Protein AF-A0A4S4FUE2-F1 (afdb_monomer_lite)

pLDDT: mean 77.4, std 25.25, range [21.0, 98.62]

Radius of gyration: 30.46 Å; chains: 1; bounding box: 109×49×73 Å

Structure (mmCIF, N/CA/C/O backbone):
data_AF-A0A4S4FUE2-F1
#
_entry.id   AF-A0A4S4FUE2-F1
#
loop_
_atom_site.group_PDB
_atom_site.id
_atom_site.type_symbol
_atom_site.label_atom_id
_atom_site.label_alt_id
_atom_site.label_comp_id
_atom_site.label_asym_id
_atom_site.label_entity_id
_atom_site.label_seq_id
_atom_site.pdbx_PDB_ins_code
_atom_site.Cartn_x
_atom_site.Cartn_y
_atom_site.Cartn_z
_atom_site.occupancy
_atom_site.B_iso_or_equiv
_atom_site.auth_seq_id
_atom_site.auth_comp_id
_atom_site.auth_asym_id
_atom_site.auth_atom_id
_atom_site.pdbx_PDB_model_num
ATOM 1 N N . MET A 1 1 ? -36.232 21.898 -33.689 1.00 40.38 1 MET A N 1
ATOM 2 C CA . MET A 1 1 ? -35.683 20.571 -34.042 1.00 40.38 1 MET A CA 1
ATOM 3 C C . MET A 1 1 ? -35.831 19.666 -32.836 1.00 40.38 1 MET A C 1
ATOM 5 O O . MET A 1 1 ? -34.922 19.510 -32.036 1.00 40.38 1 MET A O 1
ATOM 9 N N . THR A 1 2 ? -37.046 19.159 -32.687 1.00 28.66 2 THR A N 1
ATOM 10 C CA . THR A 1 2 ? -37.483 18.253 -31.627 1.00 28.66 2 THR A CA 1
ATOM 11 C C . THR A 1 2 ? -37.793 16.914 -32.292 1.00 28.66 2 THR A C 1
ATOM 13 O O . THR A 1 2 ? -38.185 16.906 -33.456 1.00 28.66 2 THR A O 1
ATOM 16 N N . SER A 1 3 ? -37.732 15.839 -31.505 1.00 23.19 3 SER A N 1
ATOM 17 C CA . SER A 1 3 ? -38.373 14.523 -31.686 1.00 23.19 3 SER A CA 1
ATOM 18 C C . SER A 1 3 ? -37.490 13.317 -32.052 1.00 23.19 3 SER A C 1
ATOM 20 O O . SER A 1 3 ? -37.074 13.141 -33.189 1.00 23.19 3 SER A O 1
ATOM 22 N N . ARG A 1 4 ? -37.457 12.419 -31.052 1.00 26.64 4 ARG A N 1
ATOM 23 C CA . ARG A 1 4 ? -37.658 10.954 -31.073 1.00 26.64 4 ARG A CA 1
ATOM 24 C C . ARG A 1 4 ? -36.407 10.068 -31.074 1.00 26.64 4 ARG A C 1
ATOM 26 O O . ARG A 1 4 ? -35.612 10.146 -31.992 1.00 26.64 4 ARG A O 1
ATOM 33 N N . ILE A 1 5 ? -36.100 9.275 -30.035 1.00 25.19 5 ILE A N 1
ATOM 34 C CA . ILE A 1 5 ? -36.882 8.305 -29.218 1.00 25.19 5 ILE A CA 1
ATOM 35 C C . ILE A 1 5 ? -37.226 7.020 -29.997 1.00 25.19 5 ILE A C 1
ATOM 37 O O . ILE A 1 5 ? -38.137 7.024 -30.816 1.00 25.19 5 ILE A O 1
ATOM 41 N N . LEU A 1 6 ? -36.539 5.942 -29.574 1.00 22.97 6 LEU A N 1
ATOM 42 C CA . LEU A 1 6 ? -36.935 4.520 -29.492 1.00 22.97 6 LEU A CA 1
ATOM 43 C C . LEU A 1 6 ? -36.970 3.707 -30.805 1.00 22.97 6 LEU A C 1
ATOM 45 O O . LEU A 1 6 ? -37.601 4.105 -31.770 1.00 22.97 6 LEU A O 1
ATOM 49 N N . GLN A 1 7 ? -36.227 2.601 -30.958 1.00 24.47 7 GLN A N 1
ATOM 50 C CA . GLN A 1 7 ? -36.180 1.321 -30.210 1.00 24.47 7 GLN A CA 1
ATOM 51 C C . GLN A 1 7 ? -36.836 0.220 -31.059 1.00 24.47 7 GLN A C 1
ATOM 53 O O . GLN A 1 7 ? -37.970 0.401 -31.489 1.00 24.47 7 GLN A O 1
ATOM 58 N N . ARG A 1 8 ? -36.140 -0.927 -31.167 1.00 25.03 8 ARG A N 1
ATOM 59 C CA . ARG A 1 8 ? -36.610 -2.327 -31.346 1.00 25.03 8 ARG A CA 1
ATOM 60 C C . ARG A 1 8 ? -35.978 -3.043 -32.543 1.00 25.03 8 ARG A C 1
ATOM 62 O O . ARG A 1 8 ? -35.885 -2.463 -33.608 1.00 25.03 8 ARG A O 1
ATOM 69 N N . MET A 1 9 ? -35.635 -4.330 -32.478 1.00 22.73 9 MET A N 1
ATOM 70 C CA . MET A 1 9 ? -35.430 -5.312 -31.395 1.00 22.73 9 MET A CA 1
ATOM 71 C C . MET A 1 9 ? -34.958 -6.614 -32.074 1.00 22.73 9 MET A C 1
ATOM 73 O O . MET A 1 9 ? -35.458 -6.899 -33.154 1.00 22.73 9 MET A O 1
ATOM 77 N N . ALA A 1 10 ? -34.149 -7.406 -31.351 1.00 23.02 10 ALA A N 1
ATOM 78 C CA . ALA A 1 10 ? -34.014 -8.881 -31.394 1.00 23.02 10 ALA A CA 1
ATOM 79 C C . ALA A 1 10 ? -33.554 -9.537 -32.730 1.00 23.02 10 ALA A C 1
ATOM 81 O O . ALA A 1 10 ? -33.889 -9.079 -33.804 1.00 23.02 10 ALA A O 1
ATOM 82 N N . SER A 1 11 ? -32.788 -10.631 -32.794 1.00 22.28 11 SER A N 1
ATOM 83 C CA . SER A 1 11 ? -32.540 -11.756 -31.886 1.00 22.28 11 SER A CA 1
ATOM 84 C C . SER A 1 11 ? -31.289 -12.533 -32.355 1.00 22.28 11 SER A C 1
ATOM 86 O O . SER A 1 11 ? -31.000 -12.524 -33.545 1.00 22.28 11 SER A O 1
ATOM 88 N N . SER A 1 12 ? -30.650 -13.259 -31.421 1.00 24.22 12 SER A N 1
ATOM 89 C CA . SER A 1 12 ? -29.627 -14.327 -31.568 1.00 24.22 12 SER A CA 1
ATOM 90 C C . SER A 1 12 ? -28.333 -13.968 -32.319 1.00 24.22 12 SER A C 1
ATOM 92 O O . SER A 1 12 ? -28.368 -13.548 -33.457 1.00 24.22 12 SER A O 1
ATOM 94 N N . GLU A 1 13 ? -27.130 -14.123 -31.770 1.00 25.28 13 GLU A N 1
ATOM 95 C CA . GLU A 1 13 ? -26.643 -15.217 -30.935 1.00 25.28 13 GLU A CA 1
ATOM 96 C C . GLU A 1 13 ? -25.745 -14.704 -29.802 1.00 25.28 13 GLU A C 1
ATOM 98 O O . GLU A 1 13 ? -24.858 -13.871 -29.983 1.00 25.28 13 GLU A O 1
ATOM 103 N N . ARG A 1 14 ? -25.942 -15.270 -28.609 1.00 25.39 14 ARG A N 1
ATOM 104 C CA . ARG A 1 14 ? -24.936 -15.233 -27.551 1.00 25.39 14 ARG A CA 1
ATOM 105 C C . ARG A 1 14 ? -23.749 -16.069 -28.023 1.00 25.39 14 ARG A C 1
ATOM 107 O O . ARG A 1 14 ? -23.856 -17.290 -28.065 1.00 25.39 14 ARG A O 1
ATOM 114 N N . ARG A 1 15 ? -22.596 -15.449 -28.256 1.00 23.27 15 ARG A N 1
ATOM 115 C CA . ARG A 1 15 ? -21.318 -16.118 -27.994 1.00 23.27 15 ARG A CA 1
ATOM 116 C C . ARG A 1 15 ? -20.769 -15.580 -26.691 1.00 23.27 15 ARG A C 1
ATOM 118 O O . ARG A 1 15 ? -20.097 -14.560 -26.633 1.00 23.27 15 ARG A O 1
ATOM 125 N N . VAL A 1 16 ? -21.110 -16.301 -25.628 1.00 23.25 16 VAL A N 1
ATOM 126 C CA . VAL A 1 16 ? -20.349 -16.274 -24.387 1.00 23.25 16 VAL A CA 1
ATOM 127 C C . VAL A 1 16 ? -18.961 -16.796 -24.744 1.00 23.25 16 VAL A C 1
ATOM 129 O O . VAL A 1 16 ? -18.782 -18.002 -24.907 1.00 23.25 16 VAL A O 1
ATOM 132 N N . TYR A 1 17 ? -17.979 -15.908 -24.881 1.00 21.45 17 TYR A N 1
ATOM 133 C CA . TYR A 1 17 ? -16.591 -16.337 -24.794 1.00 21.45 17 TYR A CA 1
ATOM 134 C C . TYR A 1 17 ? -16.308 -16.641 -23.322 1.00 21.45 17 TYR A C 1
ATOM 136 O O . TYR A 1 17 ? -15.936 -15.779 -22.532 1.00 21.45 17 TYR A O 1
ATOM 144 N N . ARG A 1 18 ? -16.541 -17.904 -22.949 1.00 27.14 18 ARG A N 1
ATOM 145 C CA . ARG A 1 18 ? -15.872 -18.544 -21.816 1.00 27.14 18 ARG A CA 1
ATOM 146 C C . ARG A 1 18 ? -14.415 -18.766 -22.233 1.00 27.14 18 ARG A C 1
ATOM 148 O O . ARG A 1 18 ? -14.047 -19.862 -22.639 1.00 27.14 18 ARG A O 1
ATOM 155 N N . GLY A 1 19 ? -13.614 -17.703 -22.184 1.00 21.00 19 GLY A N 1
ATOM 156 C CA . GLY A 1 19 ? -12.168 -17.830 -21.989 1.00 21.00 19 GLY A CA 1
ATOM 157 C C . GLY A 1 19 ? -11.932 -18.260 -20.542 1.00 21.00 19 GLY A C 1
ATOM 158 O O . GLY A 1 19 ? -12.742 -17.895 -19.685 1.00 21.00 19 GLY A O 1
ATOM 159 N N . PRO A 1 20 ? -10.943 -19.120 -20.265 1.00 24.14 20 PRO A N 1
ATOM 160 C CA . PRO A 1 20 ? -10.941 -19.942 -19.072 1.00 24.14 20 PRO A CA 1
ATOM 161 C C . PRO A 1 20 ? -10.979 -19.064 -17.826 1.00 24.14 20 PRO A C 1
ATOM 163 O O . PRO A 1 20 ? -10.051 -18.322 -17.521 1.00 24.14 20 PRO A O 1
ATOM 166 N N . TYR A 1 21 ? -12.061 -19.224 -17.068 1.00 24.05 21 TYR A N 1
ATOM 167 C CA . TYR A 1 21 ? -11.969 -19.206 -15.623 1.00 24.05 21 TYR A CA 1
ATOM 168 C C . TYR A 1 21 ? -10.876 -20.223 -15.290 1.00 24.05 21 TYR A C 1
ATOM 170 O O . TYR A 1 21 ? -11.123 -21.432 -15.342 1.00 24.05 21 TYR A O 1
ATOM 178 N N . ILE A 1 22 ? -9.648 -19.744 -15.074 1.00 24.70 22 ILE A N 1
ATOM 179 C CA . ILE A 1 22 ? -8.577 -20.565 -14.527 1.00 24.70 22 ILE A CA 1
ATOM 180 C C . ILE A 1 22 ? -9.050 -20.895 -13.122 1.00 24.70 22 ILE A C 1
ATOM 182 O O . ILE A 1 22 ? -8.973 -20.110 -12.177 1.00 24.70 22 ILE A O 1
ATOM 186 N N . ARG A 1 23 ? -9.686 -22.060 -13.050 1.00 22.03 23 ARG A N 1
ATOM 187 C CA . ARG A 1 23 ? -9.981 -22.780 -11.833 1.00 22.03 23 ARG A CA 1
ATOM 188 C C . ARG A 1 23 ? -8.684 -22.795 -11.037 1.00 22.03 23 ARG A C 1
ATOM 190 O O . ARG A 1 23 ? -7.666 -23.208 -11.581 1.00 22.03 23 ARG A O 1
ATOM 197 N N . ARG A 1 24 ? -8.776 -22.293 -9.801 1.00 33.53 24 ARG A N 1
ATOM 198 C CA . ARG A 1 24 ? -7.814 -22.442 -8.707 1.00 33.53 24 ARG A CA 1
ATOM 199 C C . ARG A 1 24 ? -6.859 -23.594 -8.990 1.00 33.53 24 ARG A C 1
ATOM 201 O O . ARG A 1 24 ? -7.263 -24.746 -8.847 1.00 33.53 24 ARG A O 1
ATOM 208 N N . ASP A 1 25 ? -5.645 -23.261 -9.400 1.00 25.27 25 ASP A N 1
ATOM 209 C CA . ASP A 1 25 ? -4.554 -24.192 -9.215 1.00 25.27 25 ASP A CA 1
ATOM 210 C C . ASP A 1 25 ? -4.071 -23.989 -7.783 1.00 25.27 25 ASP A C 1
ATOM 212 O O . ASP A 1 25 ? -3.876 -22.871 -7.295 1.00 25.27 25 ASP A O 1
ATOM 216 N N . GLU A 1 26 ? -4.055 -25.101 -7.080 1.00 29.34 26 GLU A N 1
ATOM 217 C CA . GLU A 1 26 ? -3.791 -25.229 -5.668 1.00 29.34 26 GLU A CA 1
ATOM 218 C C . GLU A 1 26 ? -2.364 -24.732 -5.365 1.00 29.34 26 GLU A C 1
ATOM 220 O O . GLU A 1 26 ? -1.395 -25.124 -6.010 1.00 29.34 26 GLU A O 1
ATOM 225 N N . GLY A 1 27 ? -2.223 -23.860 -4.362 1.00 30.75 27 GLY A N 1
ATOM 226 C CA . GLY A 1 27 ? -0.993 -23.789 -3.568 1.00 30.75 27 GLY A CA 1
ATOM 227 C C . GLY A 1 27 ? 0.245 -23.116 -4.171 1.00 30.75 27 GLY A C 1
ATOM 228 O O . GLY A 1 27 ? 1.343 -23.629 -3.985 1.00 30.75 27 GLY A O 1
ATOM 229 N N . ARG A 1 28 ? 0.126 -21.936 -4.792 1.00 34.59 28 ARG A N 1
ATOM 230 C CA . ARG A 1 28 ? 1.284 -21.042 -5.021 1.00 34.59 28 ARG A CA 1
ATOM 231 C C . ARG A 1 28 ? 0.961 -19.597 -4.634 1.00 34.59 28 ARG A C 1
ATOM 233 O O . ARG A 1 28 ? 0.806 -18.716 -5.474 1.00 34.59 28 ARG A O 1
ATOM 240 N N . HIS A 1 29 ? 0.801 -19.372 -3.332 1.00 37.19 29 HIS A N 1
ATOM 241 C CA . HIS A 1 29 ? 0.690 -18.037 -2.746 1.00 37.19 29 HIS A CA 1
ATOM 242 C C . HIS A 1 29 ? 2.097 -17.466 -2.552 1.00 37.19 29 HIS A C 1
ATOM 244 O O . HIS A 1 29 ? 2.828 -17.934 -1.689 1.00 37.19 29 HIS A O 1
ATOM 250 N N . CYS A 1 30 ? 2.480 -16.471 -3.356 1.00 35.44 30 CYS A N 1
ATOM 251 C CA . CYS A 1 30 ? 3.797 -15.834 -3.292 1.00 35.44 30 CYS A CA 1
ATOM 252 C C . CYS A 1 30 ? 4.214 -15.445 -1.864 1.00 35.44 30 CYS A C 1
ATOM 254 O O . CYS A 1 30 ? 3.578 -14.600 -1.228 1.00 35.44 30 CYS A O 1
ATOM 256 N N . ALA A 1 31 ? 5.349 -15.987 -1.416 1.00 41.25 31 ALA A N 1
ATOM 257 C CA . ALA A 1 31 ? 5.985 -15.709 -0.132 1.00 41.25 31 ALA A CA 1
ATOM 258 C C . ALA A 1 31 ? 6.643 -14.311 -0.060 1.00 41.25 31 ALA A C 1
ATOM 260 O O . ALA A 1 31 ? 7.862 -14.119 -0.035 1.00 41.25 31 ALA A O 1
ATOM 261 N N . THR A 1 32 ? 5.810 -13.289 0.075 1.00 51.38 32 THR A N 1
ATOM 262 C CA . THR A 1 32 ? 6.111 -12.136 0.929 1.00 51.38 32 THR A CA 1
ATOM 263 C C . THR A 1 32 ? 5.028 -12.152 1.987 1.00 51.38 32 THR A C 1
ATOM 265 O O . THR A 1 32 ? 3.863 -11.978 1.650 1.00 51.38 32 THR A O 1
ATOM 268 N N . GLY A 1 33 ? 5.377 -12.420 3.250 1.00 66.62 33 GLY A N 1
ATOM 269 C CA . GLY A 1 33 ? 4.398 -12.564 4.338 1.00 66.62 33 GLY A CA 1
ATOM 270 C C . GLY A 1 33 ? 3.416 -11.390 4.471 1.00 66.62 33 GLY A C 1
ATOM 271 O O . GLY A 1 33 ? 2.399 -11.545 5.134 1.00 66.62 33 GLY A O 1
ATOM 272 N N . THR A 1 34 ? 3.696 -10.260 3.817 1.00 81.44 34 THR A N 1
ATOM 273 C CA . THR A 1 34 ? 2.844 -9.080 3.633 1.00 81.44 34 THR A CA 1
ATOM 274 C C . THR A 1 34 ? 1.477 -9.407 3.031 1.00 81.44 34 THR A C 1
ATOM 276 O O . THR A 1 34 ? 0.487 -9.227 3.728 1.00 81.44 34 THR A O 1
ATOM 279 N N . THR A 1 35 ? 1.392 -9.965 1.815 1.00 86.88 35 THR A N 1
ATOM 280 C CA . THR A 1 35 ? 0.103 -10.261 1.156 1.00 86.88 35 THR A CA 1
ATOM 281 C C . THR A 1 35 ? -0.731 -11.243 1.975 1.00 86.88 35 THR A C 1
ATOM 283 O O . THR A 1 35 ? -1.932 -11.045 2.178 1.00 86.88 35 THR A O 1
ATOM 286 N N . THR A 1 36 ? -0.085 -12.288 2.503 1.00 88.69 36 THR A N 1
ATOM 287 C CA . THR A 1 36 ? -0.731 -13.286 3.364 1.00 88.69 36 THR A CA 1
ATOM 288 C C . THR A 1 36 ? -1.262 -12.652 4.649 1.00 88.69 36 THR A C 1
ATOM 290 O O . THR A 1 36 ? -2.398 -12.915 5.036 1.00 88.69 36 THR A O 1
ATOM 293 N N . LEU A 1 37 ? -0.475 -11.794 5.304 1.00 91.31 37 LEU A N 1
ATOM 294 C CA . LEU A 1 37 ? -0.890 -11.088 6.516 1.00 91.31 37 LEU A CA 1
ATOM 295 C C . LEU A 1 37 ? -2.008 -10.076 6.237 1.00 91.31 37 LEU A C 1
ATOM 297 O O . LEU A 1 37 ? -2.986 -10.049 6.975 1.00 91.31 37 LEU A O 1
ATOM 301 N N . ALA A 1 38 ? -1.900 -9.280 5.173 1.00 94.44 38 ALA A N 1
ATOM 302 C CA . ALA A 1 38 ? -2.905 -8.291 4.792 1.00 94.44 38 ALA A CA 1
ATOM 303 C C . ALA A 1 38 ? -4.256 -8.959 4.493 1.00 94.44 38 ALA A C 1
ATOM 305 O O . ALA A 1 38 ? -5.289 -8.528 5.004 1.00 94.44 38 ALA A O 1
ATOM 306 N N . THR A 1 39 ? -4.242 -10.071 3.750 1.00 94.88 39 THR A N 1
ATOM 307 C CA . THR A 1 39 ? -5.449 -10.869 3.478 1.00 94.88 39 THR A CA 1
ATOM 308 C C . THR A 1 39 ? -6.048 -11.423 4.774 1.00 94.88 39 THR A C 1
ATOM 310 O O . THR A 1 39 ? -7.247 -11.282 5.011 1.00 94.88 39 THR A O 1
ATOM 313 N N . ALA A 1 40 ? -5.214 -12.000 5.649 1.00 96.25 40 ALA A N 1
ATOM 314 C CA . ALA A 1 40 ? -5.659 -12.550 6.929 1.00 96.25 40 ALA A CA 1
ATOM 315 C C . ALA A 1 40 ? -6.259 -11.481 7.861 1.00 96.25 40 ALA A C 1
ATOM 317 O O . ALA A 1 40 ? -7.263 -11.744 8.526 1.00 96.25 40 ALA A O 1
ATOM 318 N N . LEU A 1 41 ? -5.691 -10.270 7.884 1.00 97.88 41 LEU A N 1
ATOM 319 C CA . LEU A 1 41 ? -6.217 -9.134 8.643 1.00 97.88 41 LEU A CA 1
ATOM 320 C C . LEU A 1 41 ? -7.579 -8.681 8.118 1.00 97.88 41 LEU A C 1
ATOM 322 O O . LEU A 1 41 ? -8.509 -8.511 8.904 1.00 97.88 41 LEU A O 1
ATOM 326 N N . VAL A 1 42 ? -7.733 -8.546 6.800 1.00 97.81 42 VAL A N 1
ATOM 327 C CA . VAL A 1 42 ? -9.025 -8.188 6.198 1.00 97.81 42 VAL A CA 1
ATOM 328 C C . VAL A 1 42 ? -10.085 -9.236 6.524 1.00 97.81 42 VAL A C 1
ATOM 330 O O . VAL A 1 42 ? -11.194 -8.888 6.925 1.00 97.81 42 VAL A O 1
ATOM 333 N N . ASP A 1 43 ? -9.752 -10.522 6.412 1.00 97.56 43 ASP A N 1
ATOM 334 C CA . ASP A 1 43 ? -10.677 -11.596 6.762 1.00 97.56 43 ASP A CA 1
ATOM 335 C C . ASP A 1 43 ? -11.033 -11.589 8.252 1.00 97.56 43 ASP A C 1
ATOM 337 O O . ASP A 1 43 ? -12.182 -11.854 8.612 1.00 97.56 43 ASP A O 1
ATOM 341 N N . HIS A 1 44 ? -10.069 -11.305 9.131 1.00 97.69 44 HIS A N 1
ATOM 342 C CA . HIS A 1 44 ? -10.312 -11.160 10.564 1.00 97.69 44 HIS A CA 1
ATOM 343 C C . HIS A 1 44 ? -11.332 -10.051 10.843 1.00 97.69 44 HIS A C 1
ATOM 345 O O . HIS A 1 44 ? -12.373 -10.329 11.440 1.00 97.69 44 HIS A O 1
ATOM 351 N N . TYR A 1 45 ? -11.086 -8.836 10.346 1.00 97.75 45 TYR A N 1
ATOM 352 C CA . TYR A 1 45 ? -11.956 -7.690 10.609 1.00 97.75 45 TYR A CA 1
ATOM 353 C C . TYR A 1 45 ? -13.304 -7.782 9.902 1.00 97.75 45 TYR A C 1
ATOM 355 O O . TYR A 1 45 ? -14.300 -7.379 10.484 1.00 97.75 45 TYR A O 1
ATOM 363 N N . ARG A 1 46 ? -13.402 -8.422 8.731 1.00 97.69 46 ARG A N 1
ATOM 364 C CA . ARG A 1 46 ? -14.697 -8.634 8.057 1.00 97.69 46 ARG A CA 1
ATOM 365 C C . ARG A 1 46 ? -15.718 -9.382 8.923 1.00 97.69 46 ARG A C 1
ATOM 367 O O . ARG A 1 46 ? -16.918 -9.256 8.706 1.00 97.69 46 ARG A O 1
ATOM 374 N N . ARG A 1 47 ? -15.253 -10.197 9.878 1.00 96.50 47 ARG A N 1
ATOM 375 C CA . ARG A 1 47 ? -16.107 -10.954 10.811 1.00 96.50 47 ARG A CA 1
ATOM 376 C C . ARG A 1 47 ? -16.475 -10.162 12.070 1.00 96.50 47 ARG A C 1
ATOM 378 O O . ARG A 1 47 ? -17.292 -10.643 12.851 1.00 96.50 47 ARG A O 1
ATOM 385 N N . ALA A 1 48 ? -15.862 -9.001 12.290 1.00 94.38 48 ALA A N 1
ATOM 386 C CA . ALA A 1 48 ? -16.125 -8.134 13.428 1.00 94.38 48 ALA A CA 1
ATOM 387 C C . ALA A 1 48 ? -17.226 -7.115 13.096 1.00 94.38 48 ALA A C 1
ATOM 389 O O . ALA A 1 48 ? -17.324 -6.625 11.971 1.00 94.38 48 ALA A O 1
ATOM 390 N N . ALA A 1 49 ? -18.051 -6.799 14.097 1.00 92.00 49 ALA A N 1
ATOM 391 C CA . ALA A 1 49 ? -19.159 -5.865 13.939 1.00 92.00 49 ALA A CA 1
ATOM 392 C C . ALA A 1 49 ? -18.653 -4.460 13.576 1.00 92.00 49 ALA A C 1
ATOM 394 O O . ALA A 1 49 ? -17.778 -3.926 14.259 1.00 92.00 49 ALA A O 1
ATOM 395 N N . GLY A 1 50 ? -19.226 -3.856 12.535 1.00 91.75 50 GLY A N 1
ATOM 396 C CA . GLY A 1 50 ? -18.867 -2.514 12.065 1.00 91.75 50 GLY A CA 1
ATOM 397 C C . GLY A 1 50 ? -17.765 -2.469 11.000 1.00 91.75 50 GLY A C 1
ATOM 398 O O . GLY A 1 50 ? -17.415 -1.379 10.547 1.00 91.75 50 GLY A O 1
ATOM 399 N N . PHE A 1 51 ? -17.241 -3.623 10.577 1.00 96.31 51 PHE A N 1
ATOM 400 C CA . PHE A 1 51 ? -16.228 -3.742 9.521 1.00 96.31 51 PHE A CA 1
ATOM 401 C C . PHE A 1 51 ? -16.642 -4.721 8.408 1.00 96.31 51 PHE A C 1
ATOM 403 O O . PHE A 1 51 ? -15.812 -5.154 7.612 1.00 96.31 51 PHE A O 1
ATOM 410 N N . GLU A 1 52 ? -17.920 -5.085 8.311 1.00 97.31 52 GLU A N 1
ATOM 411 C CA . GLU A 1 52 ? -18.428 -6.085 7.362 1.00 97.31 52 GLU A CA 1
ATOM 412 C C . GLU A 1 52 ? -18.171 -5.693 5.897 1.00 97.31 52 GLU A C 1
ATOM 414 O O . GLU A 1 52 ? -18.010 -6.554 5.030 1.00 97.31 52 GLU A O 1
ATOM 419 N N . SER A 1 53 ? -18.106 -4.388 5.624 1.00 97.31 53 SER A N 1
ATOM 420 C CA . SER A 1 53 ? -17.832 -3.806 4.310 1.00 97.31 53 SER A CA 1
ATOM 421 C C . SER A 1 53 ? -16.341 -3.687 3.976 1.00 97.31 53 SER A C 1
ATOM 423 O O . SER A 1 53 ? -16.010 -3.158 2.914 1.00 97.31 53 SER A O 1
ATOM 425 N N . ILE A 1 54 ? -15.430 -4.166 4.836 1.00 97.69 54 ILE A N 1
ATOM 426 C CA . ILE A 1 54 ? -13.990 -4.081 4.575 1.00 97.69 54 ILE A CA 1
ATOM 427 C C . ILE A 1 54 ? -13.607 -4.826 3.289 1.00 97.69 54 ILE A C 1
ATOM 429 O O . ILE A 1 54 ? -13.887 -6.020 3.091 1.00 97.69 54 ILE A O 1
ATOM 433 N N . VAL A 1 55 ? -12.922 -4.105 2.404 1.00 95.56 55 VAL A N 1
ATOM 434 C CA . VAL A 1 55 ? -12.417 -4.618 1.129 1.00 95.56 55 VAL A CA 1
ATOM 435 C C . VAL A 1 55 ? -10.913 -4.838 1.212 1.00 95.56 55 VAL A C 1
ATOM 437 O O . VAL A 1 55 ? -10.193 -4.077 1.853 1.00 95.56 55 VAL A O 1
ATOM 440 N N . PHE A 1 56 ? -10.436 -5.902 0.568 1.00 94.88 56 PHE A N 1
ATOM 441 C CA . PHE A 1 56 ? -9.003 -6.128 0.421 1.00 94.88 56 PHE A CA 1
ATOM 442 C C . PHE A 1 56 ? -8.462 -5.202 -0.667 1.00 94.88 56 PHE A C 1
ATOM 444 O O . PHE A 1 56 ? -8.950 -5.251 -1.797 1.00 94.88 56 PHE A O 1
ATOM 451 N N . VAL A 1 57 ? -7.465 -4.382 -0.329 1.00 96.50 57 VAL A N 1
ATOM 452 C CA . VAL A 1 57 ? -6.733 -3.565 -1.300 1.00 96.50 57 VAL A CA 1
ATOM 453 C C . VAL A 1 57 ? -5.440 -4.301 -1.667 1.00 96.50 57 VAL A C 1
ATOM 455 O O . VAL A 1 57 ? -4.528 -4.358 -0.837 1.00 96.50 57 VAL A O 1
ATOM 458 N N . PRO A 1 58 ? -5.358 -4.911 -2.865 1.00 93.44 58 PRO A N 1
ATOM 459 C CA . PRO A 1 58 ? -4.180 -5.664 -3.277 1.00 93.44 58 PRO A CA 1
ATOM 460 C C . PRO A 1 58 ? -3.013 -4.740 -3.648 1.00 93.44 58 PRO A C 1
ATOM 462 O O . PRO A 1 58 ? -3.196 -3.557 -3.932 1.00 93.44 58 PRO A O 1
ATOM 465 N N . GLU A 1 59 ? -1.822 -5.326 -3.738 1.00 92.56 59 GLU A N 1
ATOM 466 C CA . GLU A 1 59 ? -0.643 -4.721 -4.362 1.00 92.56 59 GLU A CA 1
ATOM 467 C C . GLU A 1 59 ? -0.892 -4.543 -5.873 1.00 92.56 59 GLU A C 1
ATOM 469 O O . GLU A 1 59 ? -0.755 -5.492 -6.655 1.00 92.56 59 GLU A O 1
ATOM 474 N N . TYR A 1 60 ? -1.248 -3.333 -6.318 1.00 94.69 60 TYR A N 1
ATOM 475 C CA . TYR A 1 60 ? -1.528 -3.075 -7.735 1.00 94.69 60 TYR A CA 1
ATOM 476 C C . TYR A 1 60 ? -0.285 -3.251 -8.617 1.00 94.69 60 TYR A C 1
ATOM 478 O O . TYR A 1 60 ? -0.409 -3.686 -9.761 1.00 94.69 60 TYR A O 1
ATOM 486 N N . GLY A 1 61 ? 0.922 -3.023 -8.086 1.00 90.88 61 GLY A N 1
ATOM 487 C CA . GLY A 1 61 ? 2.171 -3.277 -8.814 1.00 90.88 61 GLY A CA 1
ATOM 488 C C . GLY A 1 61 ? 2.267 -4.708 -9.355 1.00 90.88 61 GLY A C 1
ATOM 489 O O . GLY A 1 61 ? 2.734 -4.920 -10.472 1.00 90.88 61 GLY A O 1
ATOM 490 N N . ARG A 1 62 ? 1.723 -5.693 -8.630 1.00 89.00 62 ARG A N 1
ATOM 491 C CA . ARG A 1 62 ? 1.663 -7.084 -9.094 1.00 89.00 62 ARG A CA 1
ATOM 492 C C . ARG A 1 62 ? 0.712 -7.266 -10.269 1.00 89.00 62 ARG A C 1
ATOM 494 O O . ARG A 1 62 ? 1.035 -7.989 -11.205 1.00 89.00 62 ARG A O 1
ATOM 501 N N . GLN A 1 63 ? -0.452 -6.624 -10.221 1.00 90.62 63 GLN A N 1
ATOM 502 C CA . GLN A 1 63 ? -1.384 -6.627 -11.344 1.00 90.62 63 GLN A CA 1
ATOM 503 C C . GLN A 1 63 ? -0.747 -5.959 -12.569 1.00 90.62 63 GLN A C 1
ATOM 505 O O . GLN A 1 63 ? -0.825 -6.496 -13.672 1.00 90.62 63 GLN A O 1
ATOM 510 N N . PHE A 1 64 ? -0.055 -4.841 -12.357 1.00 93.38 64 PHE A N 1
ATOM 511 C CA . PHE A 1 64 ? 0.603 -4.094 -13.418 1.00 93.38 64 PHE A CA 1
ATOM 512 C C . PHE A 1 64 ? 1.687 -4.905 -14.141 1.00 93.38 64 PHE A C 1
ATOM 514 O O . PHE A 1 64 ? 1.814 -4.783 -15.352 1.00 93.38 64 PHE A O 1
ATOM 521 N N . ILE A 1 65 ? 2.426 -5.786 -13.453 1.00 90.06 65 ILE A N 1
ATOM 522 C CA . ILE A 1 65 ? 3.397 -6.686 -14.109 1.00 90.06 65 ILE A CA 1
ATOM 523 C C . ILE A 1 65 ? 2.718 -7.548 -15.182 1.00 90.06 65 ILE A C 1
ATOM 525 O O . ILE A 1 65 ? 3.261 -7.707 -16.274 1.00 90.06 65 ILE A O 1
ATOM 529 N N . TYR A 1 66 ? 1.528 -8.083 -14.896 1.00 90.94 66 TYR A N 1
ATOM 530 C CA . TYR A 1 66 ? 0.779 -8.882 -15.868 1.00 90.94 66 TYR A CA 1
ATOM 531 C C . TYR A 1 66 ? 0.229 -8.031 -17.017 1.00 90.94 66 TYR A C 1
ATOM 533 O O . TYR A 1 66 ? 0.221 -8.487 -18.158 1.00 90.94 66 TYR A O 1
ATOM 541 N N . GLU A 1 67 ? -0.199 -6.798 -16.729 1.00 93.62 67 GLU A N 1
ATOM 542 C CA . GLU A 1 67 ? -0.617 -5.832 -17.754 1.00 93.62 67 GLU A CA 1
ATOM 543 C C . GLU A 1 67 ? 0.554 -5.509 -18.696 1.00 93.62 67 GLU A C 1
ATOM 545 O O . GLU A 1 67 ? 0.429 -5.669 -19.908 1.00 93.62 67 GLU A O 1
ATOM 550 N N . LEU A 1 68 ? 1.721 -5.173 -18.139 1.00 92.25 68 LEU A N 1
ATOM 551 C CA . LEU A 1 68 ? 2.938 -4.876 -18.893 1.00 92.25 68 LEU A CA 1
ATOM 552 C C . LEU A 1 68 ? 3.416 -6.081 -19.712 1.00 92.25 68 LEU A C 1
ATOM 554 O O . LEU A 1 68 ? 3.834 -5.921 -20.859 1.00 92.25 68 LEU A O 1
ATOM 558 N N . HIS A 1 69 ? 3.346 -7.291 -19.148 1.00 92.50 69 HIS A N 1
ATOM 559 C CA . HIS A 1 69 ? 3.683 -8.525 -19.861 1.00 92.50 69 HIS A CA 1
ATOM 560 C C . HIS A 1 69 ? 2.792 -8.725 -21.088 1.00 92.50 69 HIS A C 1
ATOM 562 O O . HIS A 1 69 ? 3.312 -8.893 -22.192 1.00 92.50 69 HIS A O 1
ATOM 568 N N . ALA A 1 70 ? 1.472 -8.613 -20.920 1.00 93.56 70 ALA A N 1
ATOM 569 C CA . ALA A 1 70 ? 0.516 -8.761 -22.012 1.00 93.56 70 ALA A CA 1
ATOM 570 C C . ALA A 1 70 ? 0.684 -7.678 -23.093 1.00 93.56 70 ALA A C 1
ATOM 572 O O . ALA A 1 70 ? 0.636 -7.983 -24.286 1.00 93.56 70 ALA A O 1
ATOM 573 N N . GLU A 1 71 ? 0.916 -6.424 -22.692 1.00 93.62 71 GLU A N 1
ATOM 574 C CA . GLU A 1 71 ? 1.183 -5.307 -23.608 1.00 93.62 71 GLU A CA 1
ATOM 575 C C . GLU A 1 71 ? 2.476 -5.540 -24.413 1.00 93.62 71 GLU A C 1
ATOM 577 O O . GLU A 1 71 ? 2.494 -5.356 -25.632 1.00 93.62 71 GLU A O 1
ATOM 582 N N . THR A 1 72 ? 3.538 -6.019 -23.758 1.00 93.00 72 THR A N 1
ATOM 583 C CA . THR A 1 72 ? 4.836 -6.293 -24.399 1.00 93.00 72 THR A CA 1
ATOM 584 C C . THR A 1 72 ? 4.755 -7.482 -25.360 1.00 93.00 72 THR A C 1
ATOM 586 O O . THR A 1 72 ? 5.271 -7.413 -26.477 1.00 93.00 72 THR A O 1
ATOM 589 N N . GLU A 1 73 ? 4.075 -8.562 -24.968 1.00 95.44 73 GLU A N 1
ATOM 590 C CA . GLU A 1 73 ? 3.854 -9.737 -25.819 1.00 95.44 73 GLU A CA 1
ATOM 591 C C . GLU A 1 73 ? 3.070 -9.379 -27.087 1.00 95.44 73 GLU A C 1
ATOM 593 O O . GLU A 1 73 ? 3.466 -9.752 -28.196 1.00 95.44 73 GLU A O 1
ATOM 598 N N . ALA A 1 74 ? 2.003 -8.588 -26.940 1.00 95.25 74 ALA A N 1
ATOM 599 C CA . ALA A 1 74 ? 1.210 -8.105 -28.064 1.00 95.25 74 ALA A CA 1
ATOM 600 C C . ALA A 1 74 ? 2.025 -7.202 -29.005 1.00 95.25 74 ALA A C 1
ATOM 602 O O . ALA A 1 74 ? 1.896 -7.318 -30.224 1.00 95.25 74 ALA A O 1
ATOM 603 N N . ALA A 1 75 ? 2.879 -6.331 -28.458 1.00 94.62 75 ALA A N 1
ATOM 604 C CA . ALA A 1 75 ? 3.718 -5.432 -29.246 1.00 94.62 75 ALA A CA 1
ATOM 605 C C . ALA A 1 75 ? 4.824 -6.167 -30.024 1.00 94.62 75 ALA A C 1
ATOM 607 O O . ALA A 1 75 ? 5.120 -5.803 -31.162 1.00 94.62 75 ALA A O 1
ATOM 608 N N . LEU A 1 76 ? 5.433 -7.201 -29.431 1.00 93.88 76 LEU A N 1
ATOM 609 C CA . LEU A 1 76 ? 6.527 -7.957 -30.051 1.00 93.88 76 LEU A CA 1
ATOM 610 C C . LEU A 1 76 ? 6.053 -9.125 -30.927 1.00 93.88 76 LEU A C 1
ATOM 612 O O . LEU A 1 76 ? 6.840 -9.643 -31.721 1.00 93.88 76 LEU A O 1
ATOM 616 N N . GLY A 1 77 ? 4.798 -9.562 -30.794 1.00 95.69 77 GLY A N 1
ATOM 617 C CA . GLY A 1 77 ? 4.233 -10.658 -31.586 1.00 95.69 77 GLY A CA 1
ATOM 618 C C . GLY A 1 77 ? 4.883 -12.022 -31.318 1.00 95.69 77 GLY A C 1
ATOM 619 O O . GLY A 1 77 ? 4.815 -12.918 -32.159 1.00 95.69 77 GLY A O 1
ATOM 620 N N . ARG A 1 78 ? 5.536 -12.186 -30.163 1.00 93.81 78 ARG A N 1
ATOM 621 C CA . ARG A 1 78 ? 6.166 -13.432 -29.704 1.00 93.81 78 ARG A CA 1
ATOM 622 C C . ARG A 1 78 ? 6.028 -13.552 -28.189 1.00 93.81 78 ARG A C 1
ATOM 624 O O . ARG A 1 78 ? 5.968 -12.510 -27.546 1.00 93.81 78 ARG A O 1
ATOM 631 N N . PRO A 1 79 ? 6.088 -14.765 -27.612 1.00 92.38 79 PRO A N 1
ATOM 632 C CA . PRO A 1 79 ? 6.201 -14.927 -26.168 1.00 92.38 79 PRO A CA 1
ATOM 633 C C . PRO A 1 79 ? 7.365 -14.111 -25.595 1.00 92.38 79 PRO A C 1
ATOM 635 O O . PRO A 1 79 ? 8.465 -14.098 -26.170 1.00 92.38 79 PRO A O 1
ATOM 638 N N . VAL A 1 80 ? 7.115 -13.437 -24.472 1.00 89.44 80 VAL A N 1
ATOM 639 C CA . VAL A 1 80 ? 8.098 -12.569 -23.804 1.00 89.44 80 VAL A CA 1
ATOM 640 C C . VAL A 1 80 ? 8.415 -13.060 -22.398 1.00 89.44 80 VAL A C 1
ATOM 642 O O . VAL A 1 80 ? 7.545 -13.557 -21.679 1.00 89.44 80 VAL A O 1
ATOM 645 N N . GLY A 1 81 ? 9.685 -12.948 -22.017 1.00 85.69 81 GLY A N 1
ATOM 646 C CA . GLY A 1 81 ? 10.165 -13.266 -20.674 1.00 85.69 81 GLY A CA 1
ATOM 647 C C . GLY A 1 81 ? 10.364 -12.012 -19.814 1.00 85.69 81 GLY A C 1
ATOM 648 O O . GLY A 1 81 ? 10.266 -10.896 -20.317 1.00 85.69 81 GLY A O 1
ATOM 649 N N . PRO A 1 82 ? 10.729 -12.163 -18.527 1.00 81.94 82 PRO A N 1
ATOM 650 C CA . PRO A 1 82 ? 10.994 -11.027 -17.637 1.00 81.94 82 PRO A CA 1
ATOM 651 C C . PRO A 1 82 ? 12.036 -10.032 -18.171 1.00 81.94 82 PRO A C 1
ATOM 653 O O . PRO A 1 82 ? 11.922 -8.839 -17.927 1.00 81.94 82 PRO A O 1
ATOM 656 N N . ALA A 1 83 ? 13.033 -10.510 -18.924 1.00 84.19 83 ALA A N 1
ATOM 657 C CA . ALA A 1 83 ? 14.082 -9.670 -19.511 1.00 84.19 83 ALA A CA 1
ATOM 658 C C . ALA A 1 83 ? 13.596 -8.782 -20.672 1.00 84.19 83 ALA A C 1
ATOM 660 O O . ALA A 1 83 ? 14.287 -7.836 -21.037 1.00 84.19 83 ALA A O 1
ATOM 661 N N . ASP A 1 84 ? 12.434 -9.089 -21.253 1.00 87.62 84 ASP A N 1
ATOM 662 C CA . ASP A 1 84 ? 11.816 -8.271 -22.299 1.00 87.62 84 ASP A CA 1
ATOM 663 C C . ASP A 1 84 ? 10.992 -7.109 -21.704 1.00 87.62 84 ASP A C 1
ATOM 665 O O . ASP A 1 84 ? 10.621 -6.188 -22.429 1.00 87.62 84 ASP A O 1
ATOM 669 N N . LEU A 1 85 ? 10.692 -7.139 -20.396 1.00 89.31 85 LEU A N 1
ATOM 670 C CA . LEU A 1 85 ? 9.879 -6.117 -19.738 1.00 89.31 85 LEU A CA 1
ATOM 671 C C . LEU A 1 85 ? 10.727 -4.886 -19.413 1.00 89.31 85 LEU A C 1
ATOM 673 O O . LEU A 1 85 ? 11.620 -4.926 -18.565 1.00 89.31 85 LEU A O 1
ATOM 677 N N . VAL A 1 86 ? 10.412 -3.771 -20.068 1.00 90.38 86 VAL A N 1
ATOM 678 C CA . VAL A 1 86 ? 11.067 -2.483 -19.824 1.00 90.38 86 VAL A CA 1
ATOM 679 C C . VAL A 1 86 ? 10.245 -1.674 -18.825 1.00 90.38 86 VAL A C 1
ATOM 681 O O . VAL A 1 86 ? 9.078 -1.362 -19.058 1.00 90.38 86 VAL A O 1
ATOM 684 N N . TRP A 1 87 ? 10.872 -1.312 -17.708 1.00 90.50 87 TRP A N 1
ATOM 685 C CA . TRP A 1 87 ? 10.284 -0.432 -16.705 1.00 90.50 87 TRP A CA 1
ATOM 686 C C . TRP A 1 87 ? 10.584 1.026 -17.028 1.00 90.50 87 TRP A C 1
ATOM 688 O O . TRP A 1 87 ? 11.738 1.389 -17.250 1.00 90.50 87 TRP A O 1
ATOM 698 N N . LEU A 1 88 ? 9.543 1.855 -17.024 1.00 94.44 88 LEU A N 1
ATOM 699 C CA . LEU A 1 88 ? 9.629 3.287 -17.281 1.00 94.44 88 LEU A CA 1
ATOM 700 C C . LEU A 1 88 ? 9.054 4.069 -16.091 1.00 94.44 88 LEU A C 1
ATOM 702 O O . LEU A 1 88 ? 8.181 3.535 -15.400 1.00 94.44 88 LEU A O 1
ATOM 706 N N . PRO A 1 89 ? 9.490 5.318 -15.849 1.00 96.06 89 PRO A N 1
ATOM 707 C CA . PRO A 1 89 ? 8.946 6.153 -14.775 1.00 96.06 89 PRO A CA 1
ATOM 708 C C . PRO A 1 89 ? 7.412 6.247 -14.785 1.00 96.06 89 PRO A C 1
ATOM 710 O O . PRO A 1 89 ? 6.760 6.155 -13.745 1.00 96.06 89 PRO A O 1
ATOM 713 N N . GLU A 1 90 ? 6.803 6.319 -15.971 1.00 97.25 90 GLU A N 1
ATOM 714 C CA . GLU A 1 90 ? 5.352 6.432 -16.139 1.00 97.25 90 GLU A CA 1
ATOM 715 C C . GLU A 1 90 ? 4.603 5.187 -15.638 1.00 97.25 90 GLU A C 1
ATOM 717 O O . GLU A 1 90 ? 3.444 5.279 -15.223 1.00 97.25 90 GLU A O 1
ATOM 722 N N . HIS A 1 91 ? 5.260 4.021 -15.633 1.00 96.94 91 HIS A N 1
ATOM 723 C CA . HIS A 1 91 ? 4.709 2.793 -15.060 1.00 96.94 91 HIS A CA 1
ATOM 724 C C . HIS A 1 91 ? 4.583 2.917 -13.540 1.00 96.94 91 HIS A C 1
ATOM 726 O O . HIS A 1 91 ? 3.527 2.618 -12.985 1.00 96.94 91 HIS A O 1
ATOM 732 N N . PHE A 1 92 ? 5.619 3.421 -12.867 1.00 97.94 92 PHE A N 1
ATOM 733 C CA . PHE A 1 92 ? 5.601 3.634 -11.418 1.00 97.94 92 PHE A CA 1
ATOM 734 C C . PHE A 1 92 ? 4.598 4.717 -11.022 1.00 97.94 92 PHE A C 1
ATOM 736 O O . PHE A 1 92 ? 3.811 4.503 -10.100 1.00 97.94 92 PHE A O 1
ATOM 743 N N . ALA A 1 93 ? 4.521 5.813 -11.780 1.00 98.19 93 ALA A N 1
ATOM 744 C CA . ALA A 1 93 ? 3.515 6.847 -11.558 1.00 98.19 93 ALA A CA 1
ATOM 745 C C . ALA A 1 93 ? 2.084 6.295 -11.717 1.00 98.19 93 ALA A C 1
ATOM 747 O O . ALA A 1 93 ? 1.202 6.590 -10.904 1.00 98.19 93 ALA A O 1
ATOM 748 N N . ARG A 1 94 ? 1.842 5.438 -12.724 1.00 98.31 94 ARG A N 1
ATOM 749 C CA . ARG A 1 94 ? 0.557 4.735 -12.895 1.00 98.31 94 ARG A CA 1
ATOM 750 C C . ARG A 1 94 ? 0.262 3.819 -11.712 1.00 98.31 94 ARG A C 1
ATOM 752 O O . ARG A 1 94 ? -0.870 3.845 -11.227 1.00 98.31 94 ARG A O 1
ATOM 759 N N . ILE A 1 95 ? 1.248 3.051 -11.246 1.00 98.25 95 ILE A N 1
ATOM 760 C CA . ILE A 1 95 ? 1.082 2.148 -10.104 1.00 98.25 95 ILE A CA 1
ATOM 761 C C . ILE A 1 95 ? 0.732 2.934 -8.841 1.00 98.25 95 ILE A C 1
ATOM 763 O O . ILE A 1 95 ? -0.278 2.637 -8.207 1.00 98.25 95 ILE A O 1
ATOM 767 N N . ALA A 1 96 ? 1.510 3.965 -8.513 1.00 98.31 96 ALA A N 1
ATOM 768 C CA . ALA A 1 96 ? 1.335 4.765 -7.306 1.00 98.31 96 ALA A CA 1
ATOM 769 C C . ALA A 1 96 ? -0.031 5.469 -7.283 1.00 98.31 96 ALA A C 1
ATOM 771 O O . ALA A 1 96 ? -0.765 5.390 -6.296 1.00 98.31 96 ALA A O 1
ATOM 772 N N . ARG A 1 97 ? -0.427 6.078 -8.408 1.00 98.62 97 ARG A N 1
ATOM 773 C CA . ARG A 1 97 ? -1.746 6.706 -8.557 1.00 98.62 97 ARG A CA 1
ATOM 774 C C . ARG A 1 97 ? -2.883 5.710 -8.354 1.00 98.62 97 ARG A C 1
ATOM 776 O O . ARG A 1 97 ? -3.854 6.013 -7.662 1.00 98.62 97 ARG A O 1
ATOM 783 N N . GLN A 1 98 ? -2.789 4.541 -8.984 1.00 98.50 98 GLN A N 1
ATOM 784 C CA . GLN A 1 98 ? -3.844 3.537 -8.910 1.00 98.50 98 GLN A CA 1
ATOM 785 C C . GLN A 1 98 ? -3.929 2.912 -7.515 1.00 98.50 98 GLN A C 1
ATOM 787 O O . GLN A 1 98 ? -5.036 2.684 -7.033 1.00 98.50 98 GLN A O 1
ATOM 792 N N . GLN A 1 99 ? -2.794 2.697 -6.848 1.00 98.19 99 GLN A N 1
ATOM 793 C CA . GLN A 1 99 ? -2.756 2.221 -5.469 1.00 98.19 99 GLN A CA 1
ATOM 794 C C . GLN A 1 99 ? -3.511 3.191 -4.548 1.00 98.19 99 GLN A C 1
ATOM 796 O O . GLN A 1 99 ? -4.484 2.787 -3.916 1.00 98.19 99 GLN A O 1
ATOM 801 N N . ASN A 1 100 ? -3.188 4.491 -4.588 1.00 98.44 100 ASN A N 1
ATOM 802 C CA . ASN A 1 100 ? -3.902 5.502 -3.799 1.00 98.44 100 ASN A CA 1
ATOM 803 C C . ASN A 1 100 ? -5.405 5.547 -4.130 1.00 98.44 100 ASN A C 1
ATOM 805 O O . ASN A 1 100 ? -6.234 5.717 -3.237 1.00 98.44 100 ASN A O 1
ATOM 809 N N . ALA A 1 101 ? -5.785 5.372 -5.401 1.00 98.44 101 ALA A N 1
ATOM 810 C CA . ALA A 1 101 ? -7.192 5.334 -5.803 1.00 98.44 101 ALA A CA 1
ATOM 811 C C . ALA A 1 101 ? -7.947 4.135 -5.200 1.00 98.44 101 ALA A C 1
ATOM 813 O O . ALA A 1 101 ? -9.079 4.300 -4.739 1.00 98.44 101 ALA A O 1
ATOM 814 N N . LEU A 1 102 ? -7.330 2.948 -5.168 1.00 98.19 102 LEU A N 1
ATOM 815 C CA . LEU A 1 102 ? -7.908 1.757 -4.536 1.00 98.19 102 LEU A CA 1
ATOM 816 C C . LEU A 1 102 ? -8.065 1.945 -3.023 1.00 98.19 102 LEU A C 1
ATOM 818 O O . LEU A 1 102 ? -9.103 1.592 -2.464 1.00 98.19 102 LEU A O 1
ATOM 822 N N . GLU A 1 103 ? -7.069 2.542 -2.371 1.00 98.06 103 GLU A N 1
ATOM 823 C CA . GLU A 1 103 ? -7.094 2.825 -0.934 1.00 98.06 103 GLU A CA 1
ATOM 824 C C . GLU A 1 103 ? -8.179 3.841 -0.565 1.00 98.06 103 GLU A C 1
ATOM 826 O O . GLU A 1 103 ? -8.964 3.612 0.355 1.00 98.06 103 GLU A O 1
ATOM 831 N N . ASN A 1 104 ? -8.293 4.927 -1.332 1.00 97.81 104 ASN A N 1
ATOM 832 C CA . ASN A 1 104 ? -9.342 5.924 -1.139 1.00 97.81 104 ASN A CA 1
ATOM 833 C C . ASN A 1 104 ? -10.739 5.332 -1.371 1.00 97.81 104 ASN A C 1
ATOM 835 O O . ASN A 1 104 ? -11.659 5.610 -0.606 1.00 97.81 104 ASN A O 1
ATOM 839 N N . ALA A 1 105 ? -10.910 4.480 -2.387 1.00 97.81 105 ALA A N 1
ATOM 840 C CA . ALA A 1 105 ? -12.175 3.786 -2.612 1.00 97.81 105 ALA A CA 1
ATOM 841 C C . ALA A 1 105 ? -12.530 2.845 -1.446 1.00 97.81 105 ALA A C 1
ATOM 843 O O . ALA A 1 105 ? -13.690 2.786 -1.037 1.00 97.81 105 ALA A O 1
ATOM 844 N N . ALA A 1 106 ? -11.542 2.151 -0.873 1.00 97.12 106 ALA A N 1
ATOM 845 C CA . ALA A 1 106 ? -11.739 1.311 0.304 1.00 97.12 106 ALA A CA 1
ATOM 846 C C . ALA A 1 106 ? -12.151 2.126 1.541 1.00 97.12 106 ALA A C 1
ATOM 848 O O . ALA A 1 106 ? -13.052 1.706 2.268 1.00 97.12 106 ALA A O 1
ATOM 849 N N . ALA A 1 107 ? -11.563 3.312 1.732 1.00 96.12 107 ALA A N 1
ATOM 850 C CA . ALA A 1 107 ? -11.891 4.216 2.837 1.00 96.12 107 ALA A CA 1
ATOM 851 C C . ALA A 1 107 ? -13.336 4.740 2.783 1.00 96.12 107 ALA A C 1
ATOM 853 O O . ALA A 1 107 ? -13.922 5.059 3.815 1.00 96.12 107 ALA A O 1
ATOM 854 N N . LEU A 1 108 ? -13.936 4.809 1.589 1.00 96.69 108 LEU A N 1
ATOM 855 C CA . LEU A 1 108 ? -15.355 5.148 1.432 1.00 96.69 108 LEU A CA 1
ATOM 856 C C . LEU A 1 108 ? -16.288 3.997 1.834 1.00 96.69 108 LEU A C 1
ATOM 858 O O . LEU A 1 108 ? -17.448 4.240 2.162 1.00 96.69 108 LEU A O 1
ATOM 862 N N . ALA A 1 109 ? -15.809 2.753 1.780 1.00 95.56 109 ALA A N 1
ATOM 863 C CA . ALA A 1 109 ? -16.609 1.568 2.075 1.00 95.56 109 ALA A CA 1
ATOM 864 C C . ALA A 1 109 ? -16.546 1.167 3.553 1.00 95.56 109 ALA A C 1
ATOM 866 O O . ALA A 1 109 ? -17.547 0.715 4.110 1.00 95.56 109 ALA A O 1
ATOM 867 N N . CYS A 1 110 ? -15.380 1.303 4.180 1.00 96.44 110 CYS A N 1
ATOM 868 C CA . CYS A 1 110 ? -15.114 0.843 5.537 1.00 96.44 110 CYS A CA 1
ATOM 869 C C . CYS A 1 110 ? -14.183 1.834 6.243 1.00 96.44 110 CYS A C 1
ATOM 871 O O . CYS A 1 110 ? -13.219 2.296 5.631 1.00 96.44 110 CYS A O 1
ATOM 873 N N . PRO A 1 111 ? -14.414 2.145 7.531 1.00 93.19 111 PRO A N 1
ATOM 874 C CA . PRO A 1 111 ? -13.560 3.089 8.242 1.00 93.19 111 PRO A CA 1
ATOM 875 C C . PRO A 1 111 ? -12.175 2.512 8.588 1.00 93.19 111 PRO A C 1
ATOM 877 O O . PRO A 1 111 ? -11.274 3.266 8.943 1.00 93.19 111 PRO A O 1
ATOM 880 N N . LEU A 1 112 ? -11.995 1.192 8.474 1.00 96.00 112 LEU A N 1
ATOM 881 C CA . LEU A 1 112 ? -10.693 0.530 8.506 1.00 96.00 112 LEU A CA 1
ATOM 882 C C . LEU A 1 112 ? -10.282 0.133 7.084 1.00 96.00 112 LEU A C 1
ATOM 884 O O . LEU A 1 112 ? -10.985 -0.638 6.428 1.00 96.00 112 LEU A O 1
ATOM 888 N N . VAL A 1 113 ? -9.113 0.603 6.647 1.00 97.44 113 VAL A N 1
ATOM 889 C CA . VAL A 1 113 ? -8.476 0.200 5.386 1.00 97.44 113 VAL A CA 1
ATOM 890 C C . VAL A 1 113 ? -7.201 -0.570 5.694 1.00 97.44 113 VAL A C 1
ATOM 892 O O . VAL A 1 113 ? -6.350 -0.105 6.448 1.00 97.44 113 VAL A O 1
ATOM 895 N N . ILE A 1 114 ? -7.065 -1.750 5.090 1.00 97.19 114 ILE A N 1
ATOM 896 C CA . ILE A 1 114 ? -5.838 -2.547 5.115 1.00 97.19 114 ILE A CA 1
ATOM 897 C C . ILE A 1 114 ? -5.391 -2.718 3.667 1.00 97.19 114 ILE A C 1
ATOM 899 O O . ILE A 1 114 ? -6.078 -3.369 2.874 1.00 97.19 114 ILE A O 1
ATOM 903 N N . ALA A 1 115 ? -4.246 -2.124 3.339 1.00 95.75 115 ALA A N 1
ATOM 904 C CA . ALA A 1 115 ? -3.651 -2.184 2.014 1.00 95.75 115 ALA A CA 1
ATOM 905 C C . ALA A 1 115 ? -2.387 -3.041 2.009 1.00 95.75 115 ALA A C 1
ATOM 907 O O . ALA A 1 115 ? -1.528 -2.926 2.885 1.00 95.75 115 ALA A O 1
ATOM 908 N N . ASP A 1 116 ? -2.290 -3.918 1.013 1.00 93.94 116 ASP A N 1
ATOM 909 C CA . ASP A 1 116 ? -1.056 -4.620 0.694 1.00 93.94 116 ASP A CA 1
ATOM 910 C C . ASP A 1 116 ? -0.160 -3.681 -0.123 1.00 93.94 116 ASP A C 1
ATOM 912 O O . ASP A 1 116 ? -0.363 -3.513 -1.326 1.00 93.94 116 ASP A O 1
ATOM 916 N N . THR A 1 117 ? 0.816 -3.060 0.552 1.00 92.31 117 THR A N 1
ATOM 917 C CA . THR A 1 117 ? 1.696 -1.981 0.044 1.00 92.31 117 THR A CA 1
ATOM 918 C C . THR A 1 117 ? 0.977 -0.653 -0.240 1.00 92.31 117 THR A C 1
ATOM 920 O O . THR A 1 117 ? -0.223 -0.516 -0.002 1.00 92.31 117 THR A O 1
ATOM 923 N N . ASP A 1 118 ? 1.728 0.354 -0.700 1.00 96.19 118 ASP A N 1
ATOM 924 C CA . ASP A 1 118 ? 1.219 1.686 -1.024 1.00 96.19 118 ASP A CA 1
ATOM 925 C C . ASP A 1 118 ? 2.074 2.450 -2.062 1.00 96.19 118 ASP A C 1
ATOM 927 O O . ASP A 1 118 ? 3.025 1.923 -2.654 1.00 96.19 118 ASP A O 1
ATOM 931 N N . ALA A 1 119 ? 1.732 3.717 -2.312 1.00 97.56 119 ALA A N 1
ATOM 932 C CA . ALA A 1 119 ? 2.485 4.574 -3.225 1.00 97.56 119 ALA A CA 1
ATOM 933 C C . ALA A 1 119 ? 3.901 4.927 -2.732 1.00 97.56 119 ALA A C 1
ATOM 935 O O . ALA A 1 119 ? 4.793 5.080 -3.567 1.00 97.56 119 ALA A O 1
ATOM 936 N N . LEU A 1 120 ? 4.153 4.990 -1.416 1.00 97.12 120 LEU A N 1
ATOM 937 C CA . LEU A 1 120 ? 5.511 5.169 -0.880 1.00 97.12 120 LEU A CA 1
ATOM 938 C C . LEU A 1 120 ? 6.385 3.959 -1.232 1.00 97.12 120 LEU A C 1
ATOM 940 O O . LEU A 1 120 ? 7.529 4.114 -1.660 1.00 97.12 120 LEU A O 1
ATOM 944 N N . ALA A 1 121 ? 5.833 2.747 -1.135 1.00 94.69 121 ALA A N 1
ATOM 945 C CA . ALA A 1 121 ? 6.510 1.543 -1.599 1.00 94.69 121 ALA A CA 1
ATOM 946 C C . ALA A 1 121 ? 6.850 1.585 -3.082 1.00 94.69 121 ALA A C 1
ATOM 948 O O . ALA A 1 121 ? 7.967 1.236 -3.467 1.00 94.69 121 ALA A O 1
ATOM 949 N N . THR A 1 122 ? 5.916 2.054 -3.902 1.00 96.12 122 THR A N 1
ATOM 950 C CA . THR A 1 122 ? 6.132 2.205 -5.344 1.00 96.12 122 THR A CA 1
ATOM 951 C C . THR A 1 122 ? 7.260 3.195 -5.644 1.00 96.12 122 THR A C 1
ATOM 953 O O . THR A 1 122 ? 8.123 2.902 -6.467 1.00 96.12 122 THR A O 1
ATOM 956 N N . GLU A 1 123 ? 7.313 4.319 -4.929 1.00 96.94 123 GLU A N 1
ATOM 957 C CA . GLU A 1 123 ? 8.398 5.301 -5.030 1.00 96.94 123 GLU A CA 1
ATOM 958 C C . GLU A 1 123 ? 9.778 4.687 -4.724 1.00 96.94 123 GLU A C 1
ATOM 960 O O . GLU A 1 123 ? 10.747 4.934 -5.452 1.00 96.94 123 GLU A O 1
ATOM 965 N N . LEU A 1 124 ? 9.882 3.862 -3.676 1.00 94.56 124 LEU A N 1
ATOM 966 C CA . LEU A 1 124 ? 11.139 3.201 -3.315 1.00 94.56 124 LEU A CA 1
ATOM 967 C C . LEU A 1 124 ? 11.547 2.128 -4.329 1.00 94.56 124 LEU A C 1
ATOM 969 O O . LEU A 1 124 ? 12.740 1.966 -4.606 1.00 94.56 124 LEU A O 1
ATOM 973 N N . TRP A 1 125 ? 10.575 1.415 -4.900 1.00 92.69 125 TRP A N 1
ATOM 974 C CA . TRP A 1 125 ? 10.821 0.468 -5.984 1.00 92.69 125 TRP A CA 1
ATOM 975 C C . TRP A 1 125 ? 11.292 1.166 -7.258 1.00 92.69 125 TRP A C 1
ATOM 977 O O . TRP A 1 125 ? 12.252 0.697 -7.864 1.00 92.69 125 TRP A O 1
ATOM 987 N N . GLU A 1 126 ? 10.707 2.306 -7.630 1.00 95.19 126 GLU A N 1
ATOM 988 C CA . GLU A 1 126 ? 11.182 3.093 -8.774 1.00 95.19 126 GLU A CA 1
ATOM 989 C C . GLU A 1 126 ? 12.648 3.482 -8.591 1.00 95.19 126 GLU A C 1
ATOM 991 O O . GLU A 1 126 ? 13.478 3.196 -9.453 1.00 95.19 126 GLU A O 1
ATOM 996 N N . ARG A 1 127 ? 13.003 4.029 -7.420 1.00 94.25 127 ARG A N 1
ATOM 997 C CA . ARG A 1 127 ? 14.394 4.359 -7.088 1.00 94.25 127 ARG A CA 1
ATOM 998 C C . ARG A 1 127 ? 15.317 3.153 -7.233 1.00 94.25 127 ARG A C 1
ATOM 1000 O O . ARG A 1 127 ? 16.442 3.290 -7.707 1.00 94.25 127 ARG A O 1
ATOM 1007 N N . ARG A 1 128 ? 14.860 1.970 -6.818 1.00 90.31 128 ARG A N 1
ATOM 1008 C CA . ARG A 1 128 ? 15.641 0.733 -6.908 1.00 90.31 128 ARG A CA 1
ATOM 1009 C C . ARG A 1 128 ? 15.836 0.258 -8.348 1.00 90.31 128 ARG A C 1
ATOM 1011 O O . ARG A 1 128 ? 16.910 -0.267 -8.651 1.00 90.31 128 ARG A O 1
ATOM 1018 N N . TYR A 1 129 ? 14.817 0.385 -9.193 1.00 87.94 129 TYR A N 1
ATOM 1019 C CA . TYR A 1 129 ? 14.851 -0.082 -10.580 1.00 87.94 129 TYR A CA 1
ATOM 1020 C C . TYR A 1 129 ? 15.526 0.916 -11.522 1.00 87.94 129 TYR A C 1
ATOM 1022 O O . TYR A 1 129 ? 16.292 0.503 -12.388 1.00 87.94 129 TYR A O 1
ATOM 1030 N N . LEU A 1 130 ? 15.268 2.212 -11.343 1.00 92.56 130 LEU A N 1
ATOM 1031 C CA . LEU A 1 130 ? 15.666 3.272 -12.273 1.00 92.56 130 LEU A CA 1
ATOM 1032 C C . LEU A 1 130 ? 16.780 4.181 -11.728 1.00 92.56 130 LEU A C 1
ATOM 1034 O O . LEU A 1 130 ? 17.274 5.046 -12.444 1.00 92.56 130 LEU A O 1
ATOM 1038 N N . GLY A 1 131 ? 17.197 4.000 -10.471 1.00 94.12 131 GLY A N 1
ATOM 1039 C CA . GLY A 1 131 ? 18.240 4.797 -9.811 1.00 94.12 131 GLY A CA 1
ATOM 1040 C C . GLY A 1 131 ? 17.742 6.097 -9.166 1.00 94.12 131 GLY A C 1
ATOM 1041 O O . GLY A 1 131 ? 18.429 6.663 -8.316 1.00 94.12 131 GLY A O 1
ATOM 1042 N N . SER A 1 132 ? 16.538 6.552 -9.512 1.00 94.69 132 SER A N 1
ATOM 1043 C CA . SER A 1 132 ? 15.870 7.729 -8.945 1.00 94.69 132 SER A CA 1
ATOM 1044 C C . SER A 1 132 ? 14.354 7.570 -9.016 1.00 94.69 132 SER A C 1
ATOM 1046 O O . SER A 1 132 ? 13.862 6.806 -9.840 1.00 94.69 132 SER A O 1
ATOM 1048 N N . THR A 1 133 ? 13.621 8.311 -8.189 1.00 96.75 133 THR A N 1
ATOM 1049 C CA . THR A 1 133 ? 12.156 8.415 -8.271 1.00 96.75 133 THR A CA 1
ATOM 1050 C C . THR A 1 133 ? 11.786 9.623 -9.129 1.00 96.75 133 THR A C 1
ATOM 1052 O O . THR A 1 133 ? 12.371 10.697 -8.954 1.00 96.75 133 THR A O 1
ATOM 1055 N N . SER A 1 134 ? 10.829 9.472 -10.042 1.00 98.06 134 SER A N 1
ATOM 1056 C CA . SER A 1 134 ? 10.299 10.590 -10.827 1.00 98.06 134 SER A CA 1
ATOM 1057 C C . SER A 1 134 ? 9.435 11.534 -9.978 1.00 98.06 134 SER A C 1
ATOM 1059 O O . SER A 1 134 ? 8.834 11.103 -8.987 1.00 98.06 134 SER A O 1
ATOM 1061 N N . PRO A 1 135 ? 9.330 12.826 -10.349 1.00 98.31 135 PRO A N 1
ATOM 1062 C CA . PRO A 1 135 ? 8.434 13.766 -9.674 1.00 98.31 135 PRO A CA 1
ATOM 1063 C C . PRO A 1 135 ? 6.980 13.279 -9.618 1.00 98.31 135 PRO A C 1
ATOM 1065 O O . PRO A 1 135 ? 6.303 13.470 -8.609 1.00 98.31 135 PRO A O 1
ATOM 1068 N N . GLU A 1 136 ? 6.510 12.619 -10.676 1.00 97.75 136 GLU A N 1
ATOM 1069 C CA . GLU A 1 136 ? 5.151 12.101 -10.793 1.00 97.75 136 GLU A CA 1
ATOM 1070 C C . GLU A 1 136 ? 4.873 10.975 -9.793 1.00 97.75 136 GLU A C 1
ATOM 1072 O O . GLU A 1 136 ? 3.840 11.000 -9.127 1.00 97.75 136 GLU A O 1
ATOM 1077 N N . THR A 1 137 ? 5.781 10.009 -9.631 1.00 98.19 137 THR A N 1
ATOM 1078 C CA . THR A 1 137 ? 5.625 8.970 -8.600 1.00 98.19 137 THR A CA 1
ATOM 1079 C C . THR A 1 137 ? 5.772 9.561 -7.199 1.00 98.19 137 THR A C 1
ATOM 1081 O O . THR A 1 137 ? 4.980 9.240 -6.309 1.00 98.19 137 THR A O 1
ATOM 1084 N N . ALA A 1 138 ? 6.746 10.458 -6.999 1.00 97.94 138 ALA A N 1
ATOM 1085 C CA . ALA A 1 138 ? 6.998 11.097 -5.708 1.00 97.94 138 ALA A CA 1
ATOM 1086 C C . ALA A 1 138 ? 5.782 11.891 -5.208 1.00 97.94 138 ALA A C 1
ATOM 1088 O O . ALA A 1 138 ? 5.495 11.875 -4.011 1.00 97.94 138 ALA A O 1
ATOM 1089 N N . LEU A 1 139 ? 5.023 12.531 -6.106 1.00 98.31 139 LEU A N 1
ATOM 1090 C CA . LEU A 1 139 ? 3.764 13.204 -5.778 1.00 98.31 139 LEU A CA 1
ATOM 1091 C C . LEU A 1 139 ? 2.790 12.263 -5.045 1.00 98.31 139 LEU A C 1
ATOM 1093 O O . LEU A 1 139 ? 2.243 12.634 -4.006 1.00 98.31 139 LEU A O 1
ATOM 1097 N N . PHE A 1 140 ? 2.619 11.034 -5.541 1.00 98.31 140 PHE A N 1
ATOM 1098 C CA . PHE A 1 140 ? 1.729 10.028 -4.947 1.00 98.31 140 PHE A CA 1
ATOM 1099 C C . PHE A 1 140 ? 2.296 9.368 -3.689 1.00 98.31 140 PHE A C 1
ATOM 1101 O O . PHE A 1 140 ? 1.521 8.978 -2.817 1.00 98.31 140 PHE A O 1
ATOM 1108 N N . GLY A 1 141 ? 3.622 9.271 -3.573 1.00 96.38 141 GLY A N 1
ATOM 1109 C CA . GLY A 1 141 ? 4.308 8.798 -2.366 1.00 96.38 141 GLY A CA 1
ATOM 1110 C C . GLY A 1 141 ? 4.416 9.844 -1.249 1.00 96.38 141 GLY A C 1
ATOM 1111 O O . GLY A 1 141 ? 4.804 9.507 -0.129 1.00 96.38 141 GLY A O 1
ATOM 1112 N N . THR A 1 142 ? 4.076 11.110 -1.523 1.00 95.69 142 THR A N 1
ATOM 1113 C CA . THR A 1 142 ? 4.178 12.224 -0.566 1.00 95.69 142 THR A CA 1
ATOM 1114 C C . THR A 1 142 ? 2.869 13.004 -0.444 1.00 95.69 142 THR A C 1
ATOM 1116 O O . THR A 1 142 ? 2.048 12.684 0.408 1.00 95.69 142 THR A O 1
ATOM 1119 N N . THR A 1 143 ? 2.664 14.036 -1.264 1.00 96.69 143 THR A N 1
ATOM 1120 C CA . THR A 1 143 ? 1.558 14.997 -1.148 1.00 96.69 143 THR A CA 1
ATOM 1121 C C . THR A 1 143 ? 0.188 14.347 -1.305 1.00 96.69 143 THR A C 1
ATOM 1123 O O . THR A 1 143 ? -0.726 14.685 -0.560 1.00 96.69 143 THR A O 1
ATOM 1126 N N . GLU A 1 144 ? 0.053 13.406 -2.237 1.00 97.00 144 GLU A N 1
ATOM 1127 C CA . GLU A 1 144 ? -1.210 12.718 -2.536 1.00 97.00 144 GLU A CA 1
ATOM 1128 C C . GLU A 1 144 ? -1.329 11.366 -1.813 1.00 97.00 144 GLU A C 1
ATOM 1130 O O . GLU A 1 144 ? -2.245 10.589 -2.097 1.00 97.00 144 GLU A O 1
ATOM 1135 N N . LEU A 1 145 ? -0.399 11.048 -0.904 1.00 96.06 145 LEU A N 1
ATOM 1136 C CA . LEU A 1 145 ? -0.431 9.806 -0.140 1.00 96.06 145 LEU A CA 1
ATOM 1137 C C . LEU A 1 145 ? -1.565 9.864 0.900 1.00 96.06 145 LEU A C 1
ATOM 1139 O O . LEU A 1 145 ? -1.553 10.750 1.762 1.00 96.06 145 LEU A O 1
ATOM 1143 N N . PRO A 1 146 ? -2.517 8.908 0.897 1.00 93.19 146 PRO A N 1
ATOM 1144 C CA . PRO A 1 146 ? -3.522 8.820 1.947 1.00 93.19 146 PRO A CA 1
ATOM 1145 C C . PRO A 1 146 ? -2.872 8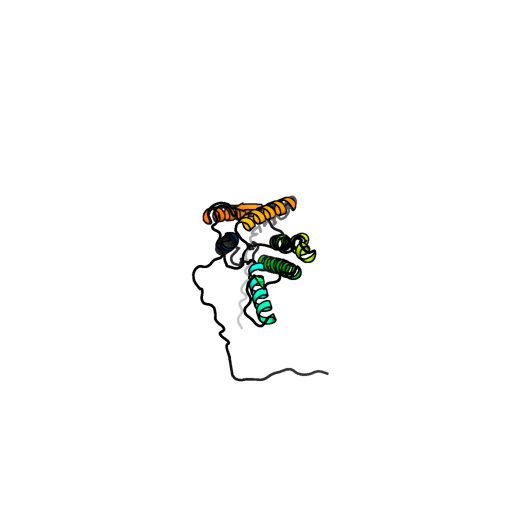.704 3.328 1.00 93.19 146 PRO A C 1
ATOM 1147 O O . PRO A 1 146 ? -1.846 8.035 3.492 1.00 93.19 146 PRO A O 1
ATOM 1150 N N . ARG A 1 147 ? -3.479 9.338 4.338 1.00 91.38 147 ARG A N 1
ATOM 1151 C CA . ARG A 1 147 ? -2.980 9.291 5.718 1.00 91.38 147 ARG A CA 1
ATOM 1152 C C . ARG A 1 147 ? -2.865 7.841 6.197 1.00 91.38 147 ARG A C 1
ATOM 1154 O O . ARG A 1 147 ? -3.804 7.065 6.058 1.00 91.38 147 ARG A O 1
ATOM 1161 N N . ARG A 1 148 ? -1.743 7.522 6.850 1.00 93.94 148 ARG A N 1
ATOM 1162 C CA . ARG A 1 148 ? -1.514 6.233 7.520 1.00 93.94 148 ARG A CA 1
ATOM 1163 C C . ARG A 1 148 ? -1.514 6.410 9.023 1.00 93.94 148 ARG A C 1
ATOM 1165 O O . ARG A 1 148 ? -0.755 7.229 9.540 1.00 93.94 148 ARG A O 1
ATOM 1172 N N . ASP A 1 149 ? -2.326 5.624 9.718 1.00 95.88 149 ASP A N 1
ATOM 1173 C CA . ASP A 1 149 ? -2.252 5.551 11.177 1.00 95.88 149 ASP A CA 1
ATOM 1174 C C . ASP A 1 149 ? -1.069 4.692 11.628 1.00 95.88 149 ASP A C 1
ATOM 1176 O O . ASP A 1 149 ? -0.390 5.037 12.595 1.00 95.88 149 ASP A O 1
ATOM 1180 N N . VAL A 1 150 ? -0.772 3.608 10.903 1.00 97.12 150 VAL A N 1
ATOM 1181 C CA . VAL A 1 150 ? 0.423 2.794 11.135 1.00 97.12 150 VAL A CA 1
ATOM 1182 C C . VAL A 1 150 ? 0.825 1.987 9.901 1.00 97.12 150 VAL A C 1
ATOM 1184 O O . VAL A 1 150 ? -0.026 1.480 9.175 1.00 97.12 150 VAL A O 1
ATOM 1187 N N . TYR A 1 151 ? 2.130 1.819 9.700 1.00 97.69 151 TYR A N 1
ATOM 1188 C CA . TYR A 1 151 ? 2.703 0.856 8.763 1.00 97.69 151 TYR A CA 1
ATOM 1189 C C . TYR A 1 151 ? 3.089 -0.438 9.482 1.00 97.69 151 TYR A C 1
ATOM 1191 O O . TYR A 1 151 ? 3.827 -0.428 10.471 1.00 97.69 151 TYR A O 1
ATOM 1199 N N . LEU A 1 152 ? 2.628 -1.566 8.947 1.00 96.06 152 LEU A N 1
ATOM 1200 C CA . LEU A 1 152 ? 2.997 -2.903 9.405 1.00 96.06 152 LEU A CA 1
ATOM 1201 C C . LEU A 1 152 ? 4.117 -3.455 8.516 1.00 96.06 152 LEU A C 1
ATOM 1203 O O . LEU A 1 152 ? 3.860 -4.073 7.484 1.00 96.06 152 LEU A O 1
ATOM 1207 N N . VAL A 1 153 ? 5.372 -3.226 8.901 1.00 93.19 153 VAL A N 1
ATOM 1208 C CA . VAL A 1 153 ? 6.531 -3.673 8.119 1.00 93.19 153 VAL A CA 1
ATOM 1209 C C . VAL A 1 153 ? 6.800 -5.137 8.440 1.00 93.19 153 VAL A C 1
ATOM 1211 O O . VAL A 1 153 ? 7.162 -5.478 9.561 1.00 93.19 153 VAL A O 1
ATOM 1214 N N . THR A 1 154 ? 6.620 -6.038 7.478 1.00 86.75 154 THR A N 1
ATOM 1215 C CA . THR A 1 154 ? 6.901 -7.463 7.693 1.00 86.75 154 THR A CA 1
ATOM 1216 C C . THR A 1 154 ? 8.389 -7.749 7.592 1.00 86.75 154 THR A C 1
ATOM 1218 O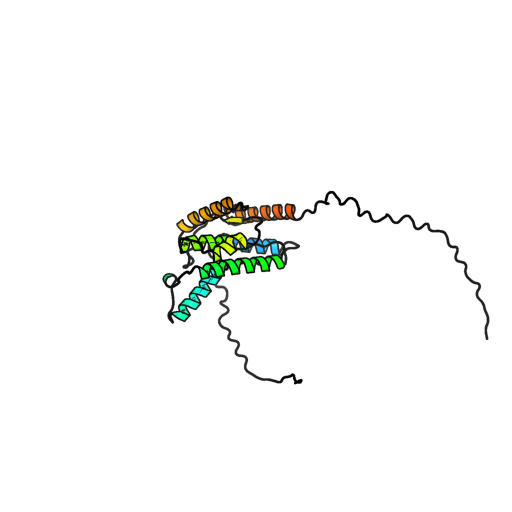 O . THR A 1 154 ? 8.983 -7.535 6.537 1.00 86.75 154 THR A O 1
ATOM 1221 N N . ASP A 1 155 ? 8.967 -8.311 8.650 1.00 81.06 155 ASP A N 1
ATOM 1222 C CA . ASP A 1 155 ? 10.371 -8.700 8.669 1.00 81.06 155 ASP A CA 1
ATOM 1223 C C . ASP A 1 155 ? 10.653 -9.813 7.647 1.00 81.06 155 ASP A C 1
ATOM 1225 O O . ASP A 1 155 ? 9.853 -10.747 7.472 1.00 81.06 155 ASP A O 1
ATOM 1229 N N . HIS A 1 156 ? 11.799 -9.702 6.981 1.00 75.38 156 HIS A N 1
ATOM 1230 C CA . HIS A 1 156 ? 12.308 -10.681 6.030 1.00 75.38 156 HIS A CA 1
ATOM 1231 C C . HIS A 1 156 ? 13.017 -11.842 6.741 1.00 75.38 156 HIS A C 1
ATOM 1233 O O . HIS A 1 156 ? 13.060 -12.942 6.188 1.00 75.38 156 HIS A O 1
ATOM 1239 N N . ALA A 1 157 ? 13.521 -11.634 7.964 1.00 66.31 157 ALA A N 1
ATOM 1240 C CA . ALA A 1 157 ? 14.171 -12.678 8.745 1.00 66.31 157 ALA A CA 1
ATOM 1241 C C . ALA A 1 157 ? 13.192 -13.822 9.077 1.00 66.31 157 ALA A C 1
ATOM 1243 O O . ALA A 1 157 ? 12.067 -13.601 9.535 1.00 66.31 157 ALA A O 1
ATOM 1244 N N . GLY A 1 158 ? 13.622 -15.064 8.832 1.00 57.53 158 GLY A N 1
ATOM 1245 C CA . GLY A 1 158 ? 12.839 -16.270 9.126 1.00 57.53 158 GLY A CA 1
ATOM 1246 C C . GLY A 1 158 ? 11.695 -16.576 8.148 1.00 57.53 158 GLY A C 1
ATOM 1247 O O . GLY A 1 158 ? 10.907 -17.478 8.419 1.00 57.53 158 GLY A O 1
ATOM 1248 N N . VAL A 1 159 ? 11.593 -15.865 7.017 1.00 60.56 159 VAL A N 1
ATOM 1249 C CA . VAL A 1 159 ? 10.621 -16.159 5.948 1.00 60.56 159 VAL A CA 1
ATOM 1250 C C . VAL A 1 159 ? 11.361 -16.755 4.756 1.00 60.56 159 VAL A C 1
ATOM 1252 O O . VAL A 1 159 ? 12.184 -16.072 4.153 1.00 60.56 159 VAL A O 1
ATOM 1255 N N . ALA A 1 160 ? 11.059 -18.008 4.405 1.00 55.75 160 ALA A N 1
ATOM 1256 C CA . ALA A 1 160 ? 11.643 -18.646 3.229 1.00 55.75 160 ALA A CA 1
ATOM 1257 C C . ALA A 1 160 ? 11.308 -17.848 1.958 1.00 55.75 160 ALA A C 1
ATOM 1259 O O . ALA A 1 160 ? 10.156 -17.468 1.731 1.00 55.75 160 ALA A O 1
ATOM 1260 N N . PHE A 1 161 ? 12.321 -17.579 1.136 1.00 53.91 161 PHE A N 1
ATOM 1261 C CA . PHE A 1 161 ? 12.133 -16.950 -0.162 1.00 53.91 161 PHE A CA 1
ATOM 1262 C C . PHE A 1 161 ? 11.592 -17.966 -1.167 1.00 53.91 161 PHE A C 1
ATOM 1264 O O . PHE A 1 161 ? 12.284 -18.914 -1.534 1.00 53.91 161 PHE A O 1
ATOM 1271 N N . GLU A 1 162 ? 10.373 -17.744 -1.655 1.00 52.56 162 GLU A N 1
ATOM 1272 C CA . GLU A 1 162 ? 9.851 -18.468 -2.811 1.00 52.56 162 GLU A CA 1
ATOM 1273 C C . GLU A 1 162 ? 10.006 -17.600 -4.056 1.00 52.56 162 GLU A C 1
ATOM 1275 O O . GLU A 1 162 ? 9.398 -16.534 -4.178 1.00 52.56 162 GLU A O 1
ATOM 1280 N N . LYS A 1 163 ? 10.841 -18.060 -4.991 1.00 53.38 163 LYS A N 1
ATOM 1281 C CA . LYS A 1 163 ? 11.026 -17.400 -6.281 1.00 53.38 163 LYS A CA 1
ATOM 1282 C C . LYS A 1 163 ? 9.789 -17.659 -7.142 1.00 53.38 163 LYS A C 1
ATOM 1284 O O . LYS A 1 163 ? 9.630 -18.746 -7.687 1.00 53.38 163 LYS A O 1
ATOM 1289 N N . ASP A 1 164 ? 8.943 -16.648 -7.300 1.00 53.03 164 ASP A N 1
ATOM 1290 C CA . ASP A 1 164 ? 7.740 -16.683 -8.147 1.00 53.03 164 ASP A CA 1
ATOM 1291 C C . ASP A 1 164 ? 8.028 -16.437 -9.641 1.00 53.03 164 ASP A C 1
ATOM 1293 O O . ASP A 1 164 ? 7.113 -16.292 -10.445 1.00 53.03 164 ASP A O 1
ATOM 1297 N N . GLY A 1 165 ? 9.310 -16.412 -10.019 1.00 52.56 165 GLY A N 1
ATOM 1298 C CA . GLY A 1 165 ? 9.778 -16.236 -11.395 1.00 52.56 165 GLY A CA 1
ATOM 1299 C C . GLY A 1 165 ? 9.909 -14.778 -11.841 1.00 52.56 165 GLY A C 1
ATOM 1300 O O . GLY A 1 165 ? 10.641 -14.526 -12.794 1.00 52.56 165 GLY A O 1
ATOM 1301 N N . TRP A 1 166 ? 9.289 -13.834 -11.124 1.00 52.31 166 TRP A N 1
ATOM 1302 C CA . TRP A 1 166 ? 9.231 -12.416 -11.504 1.00 52.31 166 TRP A CA 1
ATOM 1303 C C . TRP A 1 166 ? 10.059 -11.499 -10.599 1.00 52.31 166 TRP A C 1
ATOM 1305 O O . TRP A 1 166 ? 10.329 -10.361 -10.974 1.00 52.31 166 TRP A O 1
ATOM 1315 N N . ARG A 1 167 ? 10.468 -11.978 -9.416 1.00 59.28 167 ARG A N 1
ATOM 1316 C CA . ARG A 1 167 ? 11.133 -11.155 -8.397 1.00 59.28 167 ARG A CA 1
ATOM 1317 C C . ARG A 1 167 ? 12.646 -11.315 -8.304 1.00 59.28 167 ARG A C 1
ATOM 1319 O O . ARG A 1 167 ? 13.230 -12.386 -8.487 1.00 59.28 167 ARG A O 1
ATOM 1326 N N . ASP A 1 168 ? 13.222 -10.196 -7.900 1.00 56.19 168 ASP A N 1
ATOM 1327 C CA . ASP A 1 168 ? 14.584 -9.969 -7.450 1.00 56.19 168 ASP A CA 1
ATOM 1328 C C . ASP A 1 168 ? 14.916 -10.743 -6.145 1.00 56.19 168 ASP A C 1
ATOM 1330 O O . ASP A 1 168 ? 14.051 -10.957 -5.296 1.00 56.19 168 ASP A O 1
ATOM 1334 N N . GLY A 1 169 ? 16.159 -11.230 -6.010 1.00 58.28 169 GLY A N 1
ATOM 1335 C CA . GLY A 1 169 ? 16.565 -12.251 -5.021 1.00 58.28 169 GLY A CA 1
ATOM 1336 C C . GLY A 1 169 ? 16.610 -11.834 -3.537 1.00 58.28 169 GLY A C 1
ATOM 1337 O O . GLY A 1 169 ? 16.344 -10.698 -3.165 1.00 58.28 169 GLY A O 1
ATOM 1338 N N . ASP A 1 170 ? 17.017 -12.767 -2.668 1.00 57.72 170 ASP A N 1
ATOM 1339 C CA . ASP A 1 170 ? 16.890 -12.664 -1.199 1.00 57.72 170 ASP A CA 1
ATOM 1340 C C . ASP A 1 170 ? 17.594 -11.441 -0.564 1.00 57.72 170 ASP A C 1
ATOM 1342 O O . ASP A 1 170 ? 17.058 -10.775 0.321 1.00 57.72 170 ASP A O 1
ATOM 1346 N N . HIS A 1 171 ? 18.768 -11.066 -1.083 1.00 61.34 171 HIS A N 1
ATOM 1347 C CA . HIS A 1 171 ? 19.528 -9.887 -0.641 1.00 61.34 171 HIS A CA 1
ATOM 1348 C C . HIS A 1 171 ? 18.782 -8.559 -0.869 1.00 61.34 171 HIS A C 1
ATOM 1350 O O . HIS A 1 171 ? 19.003 -7.586 -0.146 1.00 61.34 171 HIS A O 1
ATOM 1356 N N . ILE A 1 172 ? 17.862 -8.521 -1.836 1.00 74.00 172 ILE A N 1
ATOM 1357 C CA . ILE A 1 172 ? 17.074 -7.328 -2.166 1.00 74.00 172 ILE A CA 1
ATOM 1358 C C . ILE A 1 172 ? 15.984 -7.117 -1.116 1.00 74.00 172 ILE A C 1
ATOM 1360 O O . ILE A 1 172 ? 15.655 -5.979 -0.800 1.00 74.00 172 ILE A O 1
ATOM 1364 N N . ARG A 1 173 ? 15.499 -8.182 -0.469 1.00 76.25 173 ARG A N 1
ATOM 1365 C CA . ARG A 1 173 ? 14.489 -8.082 0.595 1.00 76.25 173 ARG A CA 1
ATOM 1366 C C . ARG A 1 173 ? 15.030 -7.390 1.836 1.00 76.25 173 ARG A C 1
ATOM 1368 O O . ARG A 1 173 ? 14.361 -6.509 2.372 1.00 76.25 173 ARG A O 1
ATOM 1375 N N . ALA A 1 174 ? 16.235 -7.760 2.270 1.00 81.81 174 ALA A N 1
ATOM 1376 C CA . ALA A 1 174 ? 16.884 -7.138 3.421 1.00 81.81 174 ALA A CA 1
ATOM 1377 C C . ALA A 1 174 ? 17.156 -5.649 3.166 1.00 81.81 174 ALA A C 1
ATOM 1379 O O . ALA A 1 174 ? 16.774 -4.799 3.970 1.00 81.81 174 ALA A O 1
ATOM 1380 N N . GLN A 1 175 ? 17.737 -5.334 2.002 1.00 84.69 175 GLN A N 1
ATOM 1381 C CA . GLN A 1 175 ? 18.021 -3.957 1.598 1.00 84.69 175 GLN A CA 1
ATOM 1382 C C . GLN A 1 175 ? 16.744 -3.116 1.490 1.00 84.69 175 GLN A C 1
ATOM 1384 O O . GLN A 1 175 ? 16.680 -2.037 2.074 1.00 84.69 175 GLN A O 1
ATOM 1389 N N . MET A 1 176 ? 15.718 -3.616 0.793 1.00 87.06 176 MET A N 1
ATOM 1390 C CA . MET A 1 176 ? 14.451 -2.898 0.652 1.00 87.06 176 MET A CA 1
ATOM 1391 C C . MET A 1 176 ? 13.778 -2.695 2.007 1.00 87.06 176 MET A C 1
ATOM 1393 O O . MET A 1 176 ? 13.336 -1.588 2.282 1.00 87.06 176 MET A O 1
ATOM 1397 N N . THR A 1 177 ? 13.757 -3.706 2.885 1.00 88.38 177 THR A N 1
ATOM 1398 C CA . THR A 1 177 ? 13.211 -3.561 4.250 1.00 88.38 177 THR A CA 1
ATOM 1399 C C . THR A 1 177 ? 13.910 -2.431 5.010 1.00 88.38 177 THR A C 1
ATOM 1401 O O . THR A 1 177 ? 13.238 -1.614 5.637 1.00 88.38 177 THR A O 1
ATOM 1404 N N . GLY A 1 178 ? 15.242 -2.347 4.915 1.00 90.50 178 GLY A N 1
ATOM 1405 C CA . GLY A 1 178 ? 16.014 -1.242 5.487 1.00 90.50 178 GLY A CA 1
ATOM 1406 C C . GLY A 1 178 ? 15.594 0.112 4.915 1.00 90.50 178 GLY A C 1
ATOM 1407 O O . GLY A 1 178 ? 15.243 1.011 5.673 1.00 90.50 178 GLY A O 1
ATOM 1408 N N . TRP A 1 179 ? 15.521 0.230 3.586 1.00 92.31 179 TRP A N 1
ATOM 1409 C CA . TRP A 1 179 ? 15.088 1.462 2.917 1.00 92.31 179 TRP A CA 1
ATOM 1410 C C . TRP A 1 179 ? 13.671 1.888 3.303 1.00 92.31 179 TRP A C 1
ATOM 1412 O O . TRP A 1 179 ? 13.429 3.076 3.494 1.00 92.31 179 TRP A O 1
ATOM 1422 N N . PHE A 1 180 ? 12.747 0.937 3.445 1.00 92.81 180 PHE A N 1
ATOM 1423 C CA . PHE A 1 180 ? 11.396 1.199 3.933 1.00 92.81 180 PHE A CA 1
ATOM 1424 C C . PHE A 1 180 ? 11.420 1.790 5.339 1.00 92.81 180 PHE A C 1
ATOM 1426 O O . PHE A 1 180 ? 10.839 2.845 5.572 1.00 92.81 180 PHE A O 1
ATOM 1433 N N . ILE A 1 181 ? 12.111 1.138 6.272 1.00 94.25 181 ILE A N 1
ATOM 1434 C CA . ILE A 1 181 ? 12.197 1.582 7.667 1.00 94.25 181 ILE A CA 1
ATOM 1435 C C . ILE A 1 181 ? 12.835 2.969 7.769 1.00 94.25 181 ILE A C 1
ATOM 1437 O O . ILE A 1 181 ? 12.310 3.843 8.464 1.00 94.25 181 ILE A O 1
ATOM 1441 N N . GLU A 1 182 ? 13.950 3.180 7.072 1.00 96.44 182 GLU A N 1
ATOM 1442 C CA . GLU A 1 182 ? 14.652 4.461 7.033 1.00 96.44 182 GLU A CA 1
ATOM 1443 C C . GLU A 1 182 ? 13.739 5.563 6.500 1.00 96.44 182 GLU A C 1
ATOM 1445 O O . GLU A 1 182 ? 13.616 6.614 7.128 1.00 96.44 182 GLU A O 1
ATOM 1450 N N . GLU A 1 183 ? 13.044 5.310 5.390 1.00 96.62 183 GLU A N 1
ATOM 1451 C CA . GLU A 1 183 ? 12.203 6.314 4.751 1.00 96.62 183 GLU A CA 1
ATOM 1452 C C . GLU A 1 183 ? 10.950 6.637 5.570 1.00 96.62 183 GLU A C 1
ATOM 1454 O O . GLU A 1 183 ? 10.620 7.812 5.750 1.00 96.62 183 GLU A O 1
ATOM 1459 N N . LEU A 1 184 ? 10.292 5.620 6.134 1.00 96.50 184 LEU A N 1
ATOM 1460 C CA . LEU A 1 184 ? 9.161 5.805 7.043 1.00 96.50 184 LEU A CA 1
ATOM 1461 C C . LEU A 1 184 ? 9.574 6.629 8.266 1.00 96.50 184 LEU A C 1
ATOM 1463 O O . LEU A 1 184 ? 8.888 7.586 8.624 1.00 96.50 184 LEU A O 1
ATOM 1467 N N . THR A 1 185 ? 10.727 6.313 8.863 1.00 97.25 185 THR A N 1
ATOM 1468 C CA . THR A 1 185 ? 11.274 7.052 10.011 1.00 97.25 185 THR A CA 1
ATOM 1469 C C . THR A 1 185 ? 11.606 8.493 9.635 1.00 97.25 185 THR A C 1
ATOM 1471 O O . THR A 1 185 ? 11.213 9.424 10.335 1.00 97.25 185 THR A O 1
ATOM 1474 N N . ARG A 1 186 ? 12.285 8.697 8.502 1.00 97.69 186 ARG A N 1
ATOM 1475 C CA . ARG A 1 186 ? 12.690 10.017 8.004 1.00 97.69 186 ARG A CA 1
ATOM 1476 C C . ARG A 1 186 ? 11.488 10.919 7.716 1.00 97.69 186 ARG A C 1
ATOM 1478 O O . ARG A 1 186 ? 11.564 12.119 7.967 1.00 97.69 186 ARG A O 1
ATOM 1485 N N . ARG A 1 187 ? 10.390 10.358 7.196 1.00 96.31 187 ARG A N 1
ATOM 1486 C CA . ARG A 1 187 ? 9.128 11.075 6.924 1.00 96.31 187 ARG A CA 1
ATOM 1487 C C . ARG A 1 187 ? 8.221 11.211 8.154 1.00 96.31 187 ARG A C 1
ATOM 1489 O O . ARG A 1 187 ? 7.180 11.852 8.060 1.00 96.31 187 ARG A O 1
ATOM 1496 N N . GLY A 1 188 ? 8.598 10.638 9.299 1.00 96.56 188 GLY A N 1
ATOM 1497 C CA . GLY A 1 188 ? 7.812 10.704 10.534 1.00 96.56 188 GLY A CA 1
ATOM 1498 C C . GLY A 1 188 ? 6.559 9.823 10.530 1.00 96.56 188 GLY A C 1
ATOM 1499 O O . GLY A 1 188 ? 5.632 10.069 11.302 1.00 96.56 188 GLY A O 1
ATOM 1500 N N . HIS A 1 189 ? 6.503 8.802 9.672 1.00 96.81 189 HIS A N 1
ATOM 1501 C CA . HIS A 1 189 ? 5.417 7.830 9.685 1.00 96.81 189 HIS A CA 1
ATOM 1502 C C . HIS A 1 189 ? 5.533 6.893 10.892 1.00 96.81 189 HIS A C 1
ATOM 1504 O O . HIS A 1 189 ? 6.620 6.440 11.248 1.00 96.81 189 HIS A O 1
ATOM 1510 N N . SER A 1 190 ? 4.395 6.558 11.502 1.00 96.19 190 SER A N 1
ATOM 1511 C CA . SER A 1 190 ? 4.340 5.536 12.551 1.00 96.19 190 SER A CA 1
ATOM 1512 C C . SER A 1 190 ? 4.441 4.150 11.923 1.00 96.19 190 SER A C 1
ATOM 1514 O O . SER A 1 190 ? 3.655 3.818 11.039 1.00 96.19 190 SER A O 1
ATOM 1516 N N . TRP A 1 191 ? 5.382 3.328 12.378 1.00 97.06 191 TRP A N 1
ATOM 1517 C CA . TRP A 1 191 ? 5.582 1.980 11.855 1.00 97.06 191 TRP A CA 1
ATOM 1518 C C . TRP A 1 191 ? 5.985 1.003 12.960 1.00 97.06 191 TRP A C 1
ATOM 1520 O O . TRP A 1 191 ? 6.514 1.397 13.999 1.00 97.06 191 TRP A O 1
ATOM 1530 N N . VAL A 1 192 ? 5.733 -0.283 12.723 1.00 95.62 192 VAL A N 1
ATOM 1531 C CA . VAL A 1 192 ? 6.211 -1.389 13.562 1.00 95.62 192 VAL A CA 1
ATOM 1532 C C . VAL A 1 192 ? 6.809 -2.485 12.690 1.00 95.62 192 VAL A C 1
ATOM 1534 O O . VAL A 1 192 ? 6.305 -2.761 11.601 1.00 95.62 192 VAL A O 1
ATOM 1537 N N . LEU A 1 193 ? 7.873 -3.126 13.178 1.00 93.12 193 LEU A N 1
ATOM 1538 C CA . LEU A 1 193 ? 8.424 -4.326 12.554 1.00 93.12 193 LEU A CA 1
ATOM 1539 C C . LEU A 1 193 ? 7.697 -5.564 13.085 1.00 93.12 193 LEU A C 1
ATOM 1541 O O . LEU A 1 193 ? 7.641 -5.797 14.292 1.00 93.12 193 LEU A O 1
ATOM 1545 N N . LEU A 1 194 ? 7.154 -6.368 12.177 1.00 91.06 194 LEU A N 1
ATOM 1546 C CA . LEU A 1 194 ? 6.485 -7.626 12.471 1.00 91.06 194 LEU A CA 1
ATOM 1547 C C . LEU A 1 194 ? 7.416 -8.799 12.157 1.00 91.06 194 LEU A C 1
ATOM 1549 O O . LEU A 1 194 ? 7.542 -9.209 11.000 1.00 91.06 194 LEU A O 1
ATOM 1553 N N . SER A 1 195 ? 8.023 -9.354 13.202 1.00 87.94 195 SER A N 1
ATOM 1554 C CA . SER A 1 195 ? 8.918 -10.517 13.140 1.00 87.94 195 SER A CA 1
ATOM 1555 C C . SER A 1 195 ? 8.244 -11.785 13.683 1.00 87.94 195 SER A C 1
ATOM 1557 O O . SER A 1 195 ? 7.177 -11.729 14.295 1.00 87.94 195 SER A O 1
ATOM 1559 N N . GLY A 1 196 ? 8.867 -12.942 13.450 1.00 87.75 196 GLY A N 1
ATOM 1560 C CA . GLY A 1 196 ? 8.353 -14.246 13.888 1.00 87.75 196 GLY A CA 1
ATOM 1561 C C . GLY A 1 196 ? 7.425 -14.917 12.873 1.00 87.75 196 GLY A C 1
ATOM 1562 O O . GLY A 1 196 ? 7.403 -14.552 11.693 1.00 87.75 196 GLY A O 1
ATOM 1563 N N . SER A 1 197 ? 6.683 -15.919 13.335 1.00 88.81 197 SER A N 1
ATOM 1564 C CA . SER A 1 197 ? 5.704 -16.696 12.566 1.00 88.81 197 SER A CA 1
ATOM 1565 C C . SER A 1 197 ? 4.503 -15.857 12.115 1.00 88.81 197 SER A C 1
ATOM 1567 O O . SER A 1 197 ? 4.228 -14.786 12.655 1.00 88.81 197 SER A O 1
ATOM 1569 N N . HIS A 1 198 ? 3.745 -16.359 11.135 1.00 88.06 198 HIS A N 1
ATOM 1570 C CA . HIS A 1 198 ? 2.515 -15.705 10.678 1.00 88.06 198 HIS A CA 1
ATOM 1571 C C . HIS A 1 198 ? 1.545 -15.421 11.839 1.00 88.06 198 HIS A C 1
ATOM 1573 O O . HIS A 1 198 ? 1.068 -14.296 11.967 1.00 88.06 198 HIS A O 1
ATOM 1579 N N . ASP A 1 199 ? 1.333 -16.389 12.734 1.00 92.06 199 ASP A N 1
ATOM 1580 C CA . ASP A 1 199 ? 0.417 -16.251 13.872 1.00 92.06 199 ASP A CA 1
ATOM 1581 C C . ASP A 1 199 ? 0.902 -15.225 14.904 1.00 92.06 199 ASP A C 1
ATOM 1583 O O . ASP A 1 199 ? 0.100 -14.511 15.509 1.00 92.06 199 ASP A O 1
ATOM 1587 N N . GLU A 1 200 ? 2.217 -15.116 15.121 1.00 93.00 200 GLU A N 1
ATOM 1588 C CA . GLU A 1 200 ? 2.804 -14.073 15.972 1.00 93.00 200 GLU A CA 1
ATOM 1589 C C . GLU A 1 200 ? 2.578 -12.679 15.391 1.00 93.00 200 GLU A C 1
ATOM 1591 O O . GLU A 1 200 ? 2.093 -11.793 16.104 1.00 93.00 200 GLU A O 1
ATOM 1596 N N . ARG A 1 201 ? 2.861 -12.507 14.094 1.00 93.44 201 ARG A N 1
ATOM 1597 C CA . ARG A 1 201 ? 2.644 -11.245 13.376 1.00 93.44 201 ARG A CA 1
ATOM 1598 C C . ARG A 1 201 ? 1.167 -10.866 13.373 1.00 93.44 201 ARG A C 1
ATOM 1600 O O . ARG A 1 201 ? 0.839 -9.726 13.684 1.00 93.44 201 ARG A O 1
ATOM 1607 N N . MET A 1 202 ? 0.286 -11.828 13.105 1.00 95.75 202 MET A N 1
ATOM 1608 C CA . MET A 1 202 ? -1.162 -11.638 13.093 1.00 95.75 202 MET A CA 1
ATOM 1609 C C . MET A 1 202 ? -1.681 -11.201 14.467 1.00 95.75 202 MET A C 1
ATOM 1611 O O . MET A 1 202 ? -2.346 -10.173 14.580 1.00 95.75 202 MET A O 1
ATOM 1615 N N . ARG A 1 203 ? -1.313 -11.913 15.542 1.00 97.38 203 ARG A N 1
ATOM 1616 C CA . ARG A 1 203 ? -1.708 -11.533 16.910 1.00 97.38 203 ARG A CA 1
ATOM 1617 C C . ARG A 1 203 ? -1.195 -10.153 17.303 1.00 97.38 203 ARG A C 1
ATOM 1619 O O . ARG A 1 203 ? -1.881 -9.449 18.037 1.00 97.38 203 ARG A O 1
ATOM 1626 N N . TYR A 1 204 ? 0.022 -9.788 16.903 1.00 97.19 204 TYR A N 1
ATOM 1627 C CA . TYR A 1 204 ? 0.566 -8.462 17.194 1.00 97.19 204 TYR A CA 1
ATOM 1628 C C . TYR A 1 204 ? -0.177 -7.369 16.417 1.00 97.19 204 TYR A C 1
ATOM 1630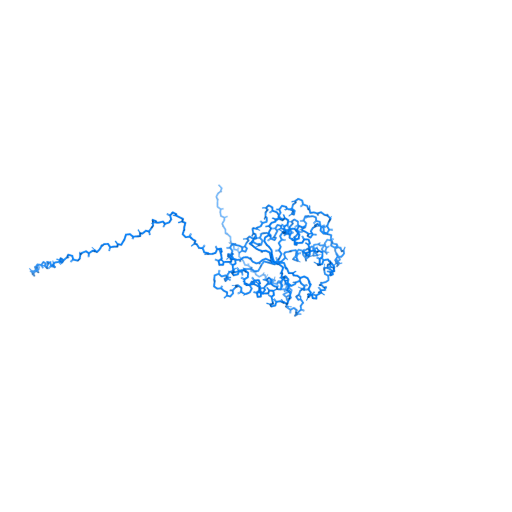 O O . TYR A 1 204 ? -0.601 -6.387 17.022 1.00 97.19 204 TYR A O 1
ATOM 1638 N N . ALA A 1 205 ? -0.375 -7.564 15.111 1.00 97.31 205 ALA A N 1
ATOM 1639 C CA . ALA A 1 205 ? -1.062 -6.620 14.237 1.00 97.31 205 ALA A CA 1
ATOM 1640 C C . ALA A 1 205 ? -2.495 -6.339 14.708 1.00 97.31 205 ALA A C 1
ATOM 1642 O O . ALA A 1 205 ? -2.855 -5.175 14.847 1.00 97.31 205 ALA A O 1
ATOM 1643 N N . VAL A 1 206 ? -3.270 -7.379 15.046 1.00 98.25 206 VAL A N 1
ATOM 1644 C CA . VAL A 1 206 ? -4.635 -7.218 15.581 1.00 98.25 206 VAL A CA 1
ATOM 1645 C C . VAL A 1 206 ? -4.629 -6.403 16.874 1.00 98.25 206 VAL A C 1
ATOM 1647 O O . VAL A 1 206 ? -5.322 -5.399 16.962 1.00 98.25 206 VAL A O 1
ATOM 1650 N N . ARG A 1 207 ? -3.778 -6.750 17.856 1.00 98.25 207 ARG A N 1
ATOM 1651 C CA . ARG A 1 207 ? -3.698 -5.981 19.115 1.00 98.25 207 ARG A CA 1
ATOM 1652 C C . ARG A 1 207 ? -3.365 -4.508 18.882 1.00 98.25 207 ARG A C 1
ATOM 1654 O O . ARG A 1 207 ? -3.878 -3.649 19.593 1.00 98.25 207 ARG A O 1
ATOM 1661 N N . LEU A 1 208 ? -2.474 -4.224 17.935 1.00 97.75 208 LEU A N 1
ATOM 1662 C CA . LEU A 1 208 ? -2.074 -2.861 17.608 1.00 97.75 208 LEU A CA 1
ATOM 1663 C C . LEU A 1 208 ? -3.211 -2.086 16.936 1.00 97.75 208 LEU A C 1
ATOM 1665 O O . LEU A 1 208 ? -3.504 -0.970 17.358 1.00 97.75 208 LEU A O 1
ATOM 1669 N N . ILE A 1 209 ? -3.852 -2.675 15.924 1.00 96.88 209 ILE A N 1
ATOM 1670 C CA . ILE A 1 209 ? -4.974 -2.054 15.213 1.00 96.88 209 ILE A CA 1
ATOM 1671 C C . ILE A 1 209 ? -6.136 -1.815 16.181 1.00 96.88 209 ILE A C 1
ATOM 1673 O O . ILE A 1 209 ? -6.651 -0.703 16.222 1.00 96.88 209 ILE A O 1
ATOM 1677 N N . ASP A 1 210 ? -6.481 -2.786 17.028 1.00 96.56 210 ASP A N 1
ATOM 1678 C CA . ASP A 1 210 ? -7.544 -2.641 18.030 1.00 96.56 210 ASP A CA 1
ATOM 1679 C C . ASP A 1 210 ? -7.237 -1.516 19.027 1.00 96.56 210 ASP A C 1
ATOM 1681 O O . ASP A 1 210 ? -8.114 -0.722 19.369 1.00 96.56 210 ASP A O 1
ATOM 1685 N N . ALA A 1 211 ? -5.982 -1.398 19.472 1.00 95.56 211 ALA A N 1
ATOM 1686 C CA . ALA A 1 211 ? -5.563 -0.325 20.369 1.00 95.56 211 ALA A CA 1
ATOM 1687 C C . ALA A 1 211 ? -5.617 1.057 19.694 1.00 95.56 211 ALA A C 1
ATOM 1689 O O . ALA A 1 211 ? -6.034 2.032 20.323 1.00 95.56 211 ALA A O 1
ATOM 1690 N N . LEU A 1 212 ? -5.213 1.160 18.423 1.00 93.75 212 LEU A N 1
ATOM 1691 C CA . LEU A 1 212 ? -5.328 2.396 17.640 1.00 93.75 212 LEU A CA 1
ATOM 1692 C C . LEU A 1 212 ? -6.794 2.766 17.411 1.00 93.75 212 LEU A C 1
ATOM 1694 O O . LEU A 1 212 ? -7.175 3.918 17.620 1.00 93.75 212 LEU A O 1
ATOM 1698 N N . TRP A 1 213 ? -7.621 1.781 17.064 1.00 92.94 213 TRP A N 1
ATOM 1699 C CA . TRP A 1 213 ? -9.050 1.956 16.862 1.00 92.94 213 TRP A CA 1
ATOM 1700 C C . TRP A 1 213 ? -9.744 2.424 18.139 1.00 92.94 213 TRP A C 1
ATOM 1702 O O . TRP A 1 213 ? -10.462 3.421 18.115 1.00 92.94 213 TRP A O 1
ATOM 1712 N N . ALA A 1 214 ? -9.486 1.780 19.280 1.00 91.44 214 ALA A N 1
ATOM 1713 C CA . ALA A 1 214 ? -10.045 2.179 20.570 1.00 91.44 214 ALA A CA 1
ATOM 1714 C C . ALA A 1 214 ? -9.657 3.617 20.946 1.00 91.44 214 ALA A C 1
ATOM 1716 O O . ALA A 1 214 ? -10.496 4.377 21.417 1.00 91.44 214 ALA A O 1
ATOM 1717 N N . ARG A 1 215 ? -8.410 4.030 20.684 1.00 88.25 215 ARG A N 1
ATOM 1718 C CA . ARG A 1 215 ? -7.959 5.412 20.924 1.00 88.25 215 ARG A CA 1
ATOM 1719 C C . ARG A 1 215 ? -8.601 6.430 19.979 1.00 88.25 215 ARG A 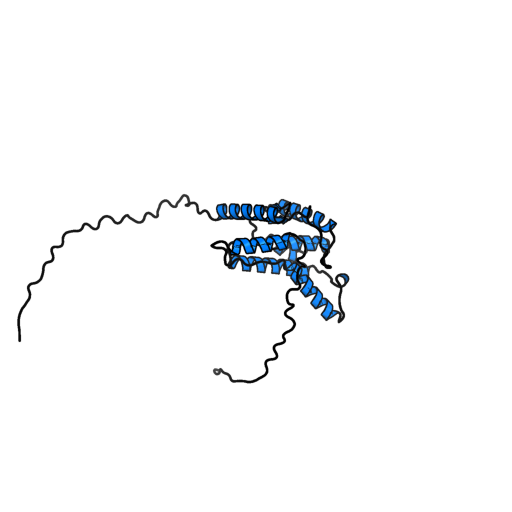C 1
ATOM 1721 O O . ARG A 1 215 ? -8.800 7.572 20.378 1.00 88.25 215 ARG A O 1
ATOM 1728 N N . GLY A 1 216 ? -8.869 6.041 18.733 1.00 84.25 216 GLY A N 1
ATOM 1729 C CA . GLY A 1 216 ? -9.451 6.915 17.710 1.00 84.25 216 GLY A CA 1
ATOM 1730 C C . GLY A 1 216 ? -10.979 6.997 17.740 1.00 84.25 216 GLY A C 1
ATOM 1731 O O . GLY A 1 216 ? -11.543 7.961 17.232 1.00 84.25 216 GLY A O 1
ATOM 1732 N N . SER A 1 217 ? -11.649 6.009 18.339 1.00 81.62 217 SER A N 1
ATOM 1733 C CA . SER A 1 217 ? -13.116 5.897 18.377 1.00 81.62 217 SER A CA 1
ATOM 1734 C C . SER A 1 217 ? -13.751 6.405 19.674 1.00 81.62 217 SER A C 1
ATOM 1736 O O . SER A 1 217 ? -14.976 6.451 19.783 1.00 81.62 217 SER A O 1
ATOM 1738 N N . THR A 1 218 ? -12.956 6.832 20.659 1.00 74.62 218 THR A N 1
ATOM 1739 C CA . THR A 1 218 ? -13.482 7.494 21.858 1.00 74.62 218 THR A CA 1
ATOM 1740 C C . THR A 1 218 ? -13.802 8.955 21.572 1.00 74.62 218 THR A C 1
ATOM 1742 O O . THR A 1 218 ? -12.908 9.750 21.285 1.00 74.62 218 THR A O 1
ATOM 1745 N N . PHE A 1 219 ? -15.072 9.329 21.717 1.00 68.94 219 PHE A N 1
ATOM 1746 C CA . PHE A 1 219 ? -15.486 10.727 21.740 1.00 68.94 219 PHE A CA 1
ATOM 1747 C C . PHE A 1 219 ? -15.374 11.257 23.173 1.00 68.94 219 PHE A C 1
ATOM 1749 O O . PHE A 1 219 ? -16.136 10.851 24.051 1.00 68.94 219 PHE A O 1
ATOM 1756 N N . ALA A 1 220 ? -14.414 12.146 23.426 1.00 69.25 220 ALA A N 1
ATOM 1757 C CA . ALA A 1 220 ? -14.426 12.946 24.643 1.00 69.25 220 ALA A CA 1
ATOM 1758 C C . ALA A 1 220 ? -15.411 14.101 24.444 1.00 69.25 220 ALA A C 1
ATOM 1760 O O . ALA A 1 220 ? -15.359 14.782 23.417 1.00 69.25 220 ALA A O 1
ATOM 1761 N N . SER A 1 221 ? -16.304 14.321 25.413 1.00 72.69 221 SER A N 1
ATOM 1762 C CA . SER A 1 221 ? -17.135 15.525 25.423 1.00 72.69 221 SER A CA 1
ATOM 1763 C C . SER A 1 221 ? -16.216 16.741 25.324 1.00 72.69 221 SER A C 1
ATOM 1765 O O . SER A 1 221 ? -15.299 16.851 26.140 1.00 72.69 221 SER A O 1
ATOM 1767 N N . PRO A 1 222 ? -16.410 17.632 24.339 1.00 72.19 222 PRO A N 1
ATOM 1768 C CA . PRO A 1 222 ? -15.593 18.827 24.270 1.00 72.19 222 PRO A CA 1
ATOM 1769 C C . PRO A 1 222 ? -15.829 19.681 25.520 1.00 72.19 222 PRO A C 1
ATOM 1771 O O . PRO A 1 222 ? -16.924 19.657 26.083 1.00 72.19 222 PRO A O 1
ATOM 1774 N N . ASP A 1 223 ? -14.836 20.473 25.924 1.00 71.25 223 ASP A N 1
ATOM 1775 C CA . ASP A 1 223 ? -14.873 21.268 27.167 1.00 71.25 223 ASP A CA 1
ATOM 1776 C C . ASP A 1 223 ? -16.088 22.214 27.265 1.00 71.25 223 ASP A C 1
ATOM 1778 O O . ASP A 1 223 ? -16.470 22.653 28.346 1.00 71.25 223 ASP A O 1
ATOM 1782 N N . TRP A 1 224 ? -16.724 22.527 26.131 1.00 74.88 224 TRP A N 1
ATOM 1783 C CA . TRP A 1 224 ? -17.914 23.374 26.037 1.00 74.88 224 TRP A CA 1
ATOM 1784 C C . TRP A 1 224 ? -19.253 22.608 26.087 1.00 74.88 224 TRP A C 1
ATOM 1786 O O . TRP A 1 224 ? -20.311 23.241 26.059 1.00 74.88 224 TRP A O 1
ATOM 1796 N N . ALA A 1 225 ? -19.251 21.272 26.169 1.00 69.38 225 ALA A N 1
ATOM 1797 C CA . ALA A 1 225 ? -20.439 20.409 26.084 1.00 69.38 225 ALA A CA 1
ATOM 1798 C C . ALA A 1 225 ? -21.362 20.418 27.323 1.00 69.38 225 ALA A C 1
ATOM 1800 O O . ALA A 1 225 ? -22.213 19.544 27.473 1.00 69.38 225 ALA A O 1
ATOM 1801 N N . ASP A 1 226 ? -21.265 21.421 28.194 1.00 62.91 226 ASP A N 1
ATOM 1802 C CA . ASP A 1 226 ? -22.045 21.525 29.435 1.00 62.91 226 ASP A CA 1
ATOM 1803 C C . ASP A 1 226 ? -23.554 21.809 29.225 1.00 62.91 226 ASP A C 1
ATOM 1805 O O . ASP A 1 226 ? -24.325 21.891 30.184 1.00 62.91 226 ASP A O 1
ATOM 1809 N N . ARG A 1 227 ? -24.022 22.006 27.982 1.00 59.84 227 ARG A N 1
ATOM 1810 C CA . ARG A 1 227 ? -25.331 22.635 27.706 1.00 59.84 227 ARG A CA 1
ATOM 1811 C C . ARG A 1 227 ? -26.230 21.906 26.714 1.00 59.84 227 ARG A C 1
ATOM 1813 O O . ARG A 1 227 ? -26.797 22.513 25.808 1.00 59.84 227 ARG A O 1
ATOM 1820 N N . THR A 1 228 ? -26.482 20.625 26.941 1.00 59.81 228 THR A N 1
ATOM 1821 C CA . THR A 1 228 ? -27.693 19.997 26.383 1.00 59.81 228 THR A CA 1
ATOM 1822 C C . THR A 1 228 ? -28.388 19.134 27.426 1.00 59.81 228 THR A C 1
ATOM 1824 O O . THR A 1 228 ? 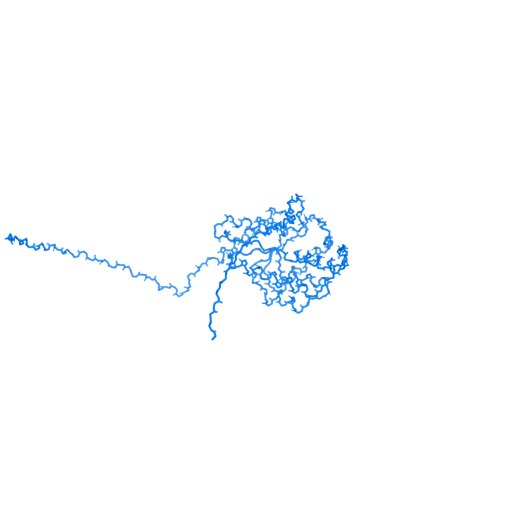-28.611 17.944 27.240 1.00 59.81 228 THR A O 1
ATOM 1827 N N . ARG A 1 229 ? -28.751 19.743 28.563 1.00 57.53 229 ARG A N 1
ATOM 1828 C CA . ARG A 1 229 ? -29.788 19.167 29.423 1.00 57.53 229 ARG A CA 1
ATOM 1829 C C . ARG A 1 229 ? -31.129 19.433 28.750 1.00 57.53 229 ARG A C 1
ATOM 1831 O O . ARG A 1 229 ? -31.538 20.588 28.642 1.00 57.53 229 ARG A O 1
ATOM 1838 N N . LEU A 1 230 ? -31.795 18.381 28.279 1.00 56.59 230 LEU A N 1
ATOM 1839 C CA . LEU A 1 230 ? -33.229 18.469 28.019 1.00 56.59 230 LEU A CA 1
ATOM 1840 C C . LEU A 1 230 ? -33.890 18.876 29.344 1.00 56.59 230 LEU A C 1
ATOM 1842 O O . LEU A 1 230 ? -33.534 18.295 30.374 1.00 56.59 230 LEU A O 1
ATOM 1846 N N . PRO A 1 231 ? -34.776 19.886 29.366 1.00 57.41 231 PRO A N 1
ATOM 1847 C CA . PRO A 1 231 ? -35.490 20.220 30.586 1.00 57.41 231 PRO A CA 1
ATOM 1848 C C . PRO A 1 231 ? -36.221 18.964 31.059 1.00 57.41 231 PRO A C 1
ATOM 1850 O O . PRO A 1 231 ? -36.956 18.341 30.289 1.00 57.41 231 PRO A O 1
ATOM 1853 N N . GLU A 1 232 ? -35.978 18.567 32.309 1.00 58.75 232 GLU A N 1
ATOM 1854 C CA . GLU A 1 232 ? -36.801 17.561 32.967 1.00 58.75 232 GLU A CA 1
ATOM 1855 C C . GLU A 1 232 ? -38.249 18.025 32.828 1.00 58.75 232 GLU A C 1
ATOM 1857 O O . GLU A 1 232 ? -38.561 19.173 33.155 1.00 58.75 232 GLU A O 1
ATOM 1862 N N . ASN A 1 233 ? -39.110 17.163 32.279 1.00 51.62 233 ASN A N 1
ATOM 1863 C CA . ASN A 1 233 ? -40.546 17.399 32.228 1.00 51.62 233 ASN A CA 1
ATOM 1864 C C . ASN A 1 233 ? -41.012 17.661 33.661 1.00 51.62 233 ASN A C 1
ATOM 1866 O O . ASN A 1 233 ? -41.253 16.728 34.426 1.00 51.62 233 ASN A O 1
ATOM 1870 N N . THR A 1 234 ? -41.103 18.937 34.026 1.00 49.16 234 THR A N 1
ATOM 1871 C CA . THR A 1 234 ? -41.711 19.362 35.272 1.00 49.16 234 THR A CA 1
ATOM 1872 C C . THR A 1 234 ? -43.141 18.859 35.219 1.00 49.16 234 THR A C 1
ATOM 1874 O O . THR A 1 234 ? -43.851 19.087 34.238 1.00 49.16 234 THR A O 1
ATOM 1877 N N . GLU A 1 235 ? -43.498 18.087 36.236 1.00 47.56 235 GLU A N 1
ATOM 1878 C CA . GLU A 1 235 ? -44.782 17.438 36.440 1.00 47.56 235 GLU A CA 1
ATOM 1879 C C . GLU A 1 235 ? -45.940 18.186 35.767 1.00 47.56 235 GLU A C 1
ATOM 1881 O O . GLU A 1 235 ? -46.315 19.294 36.162 1.00 47.56 235 GLU A O 1
ATOM 1886 N N . VAL A 1 236 ? -46.575 17.545 34.780 1.00 49.47 236 VAL A N 1
ATOM 1887 C CA . VAL A 1 236 ? -47.954 17.888 34.434 1.00 49.47 236 VAL A CA 1
ATOM 1888 C C . VAL A 1 236 ? -48.781 17.520 35.658 1.00 49.47 236 VAL A C 1
ATOM 1890 O O . VAL A 1 236 ? -49.191 16.372 35.837 1.00 49.47 236 VAL A O 1
ATOM 1893 N N . SER A 1 237 ? -48.970 18.506 36.535 1.00 42.88 237 SER A N 1
ATOM 1894 C CA . SER A 1 237 ? -49.878 18.439 37.666 1.00 4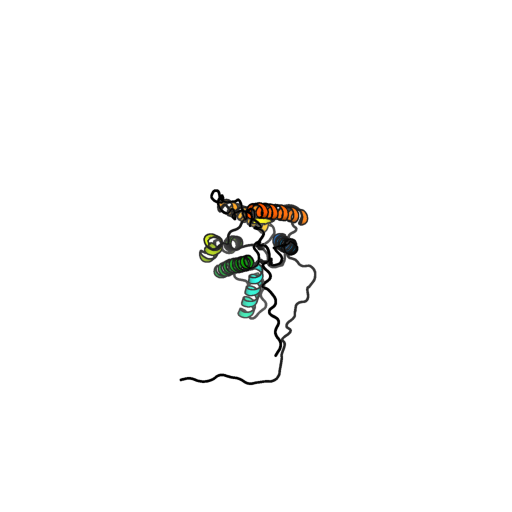2.88 237 SER A CA 1
ATOM 1895 C C . SER A 1 237 ? -51.217 17.919 37.148 1.00 42.88 237 SER A C 1
ATOM 1897 O O . SER A 1 237 ? -51.880 18.565 36.329 1.00 42.88 237 SER A O 1
ATOM 1899 N N . ARG A 1 238 ? -51.598 16.709 37.573 1.00 48.41 238 ARG A N 1
ATOM 1900 C CA . ARG A 1 238 ? -52.929 16.145 37.335 1.00 48.41 238 ARG A CA 1
ATOM 1901 C C . ARG A 1 238 ? -53.933 16.966 38.142 1.00 48.41 238 ARG A C 1
ATOM 1903 O O . ARG A 1 238 ? -54.413 16.539 39.187 1.00 48.41 238 ARG A O 1
ATOM 1910 N N . SER A 1 239 ? -54.257 18.156 37.643 1.00 41.22 239 SER A N 1
ATOM 1911 C CA . SER A 1 239 ? -55.451 18.885 38.037 1.00 41.22 239 SER A CA 1
ATOM 1912 C C . SER A 1 239 ? -56.643 18.017 37.658 1.00 41.22 239 SER A C 1
ATOM 1914 O O . SER A 1 239 ? -56.870 17.689 36.491 1.00 41.22 239 SER A O 1
ATOM 1916 N N . THR A 1 240 ? -57.368 17.584 38.678 1.00 50.16 240 THR A N 1
ATOM 1917 C CA . THR A 1 240 ? -58.586 16.794 38.588 1.00 50.16 240 THR A CA 1
ATOM 1918 C C . THR A 1 240 ? -59.648 17.621 37.858 1.00 50.16 240 THR A C 1
ATOM 1920 O O . THR A 1 240 ? -60.439 18.333 38.472 1.00 50.16 240 THR A O 1
ATOM 1923 N N . ARG A 1 241 ? -59.695 17.549 36.523 1.00 41.34 241 ARG A N 1
ATOM 1924 C CA . ARG A 1 241 ? -60.889 17.969 35.783 1.00 41.34 241 ARG A CA 1
ATOM 1925 C C . ARG A 1 241 ? -61.942 16.888 35.967 1.00 41.34 241 ARG A C 1
ATOM 1927 O O . ARG A 1 241 ? -61.933 15.856 35.305 1.00 41.34 241 ARG A O 1
ATOM 1934 N N . ARG A 1 242 ? -62.830 17.138 36.926 1.00 42.97 242 ARG A N 1
ATOM 1935 C CA . ARG A 1 242 ? -64.115 16.460 37.083 1.00 42.97 242 ARG A CA 1
ATOM 1936 C C . ARG A 1 242 ? -64.811 16.464 35.716 1.00 42.97 242 ARG A C 1
ATOM 1938 O O . ARG A 1 242 ? -65.013 17.533 35.143 1.00 42.97 242 ARG A O 1
ATOM 1945 N N . ALA A 1 243 ? -65.130 15.288 35.181 1.00 38.53 243 ALA A N 1
ATOM 1946 C CA . ALA A 1 243 ? -65.941 15.179 33.977 1.00 38.53 243 ALA A CA 1
ATOM 1947 C C . ALA A 1 243 ? -67.312 15.807 34.262 1.00 38.53 243 ALA A C 1
ATOM 1949 O O . ALA A 1 243 ? -68.065 15.312 35.100 1.00 38.53 243 ALA A O 1
ATOM 1950 N N . VAL A 1 244 ? -67.615 16.922 33.600 1.00 44.16 244 VAL A N 1
ATOM 1951 C CA . VAL A 1 244 ? -68.986 17.417 33.497 1.00 44.16 244 VAL A CA 1
ATOM 1952 C C . VAL A 1 244 ? -69.612 16.648 32.343 1.00 44.16 244 VAL A C 1
ATOM 1954 O O . VAL A 1 244 ? -69.291 16.886 31.182 1.00 44.16 244 VAL A O 1
ATOM 1957 N N . VAL A 1 245 ? -70.446 15.670 32.684 1.00 45.28 245 VAL A N 1
ATOM 1958 C CA . VAL A 1 245 ? -71.335 14.989 31.741 1.00 45.28 245 VAL A CA 1
ATOM 1959 C C . VAL A 1 245 ? -72.438 15.990 31.370 1.00 45.28 245 VAL A C 1
ATOM 1961 O O . VAL A 1 245 ? -73.127 16.457 32.280 1.00 45.28 245 VAL A O 1
ATOM 1964 N N . PRO A 1 246 ? -72.611 16.381 30.095 1.00 42.62 246 PRO A N 1
ATOM 1965 C CA . PRO A 1 246 ? -73.782 17.155 29.699 1.00 42.62 246 PRO A CA 1
ATOM 1966 C C . PRO A 1 246 ? -75.041 16.274 29.811 1.00 42.62 246 PRO A C 1
ATOM 1968 O O . PRO A 1 246 ? -74.962 15.075 29.530 1.00 42.62 246 PRO A O 1
ATOM 1971 N N . PRO A 1 247 ? -76.193 16.824 30.239 1.00 42.25 247 PRO A N 1
ATOM 1972 C CA . PRO A 1 247 ? -77.417 16.045 30.364 1.00 42.25 247 PRO A CA 1
ATOM 1973 C C . PRO A 1 247 ? -77.860 15.522 28.995 1.00 42.25 247 PRO A C 1
ATOM 1975 O O . PRO A 1 247 ? -77.765 16.221 27.986 1.00 42.25 247 PRO A O 1
ATOM 1978 N N . ALA A 1 248 ? -78.342 14.279 28.981 1.00 45.56 248 ALA A N 1
ATOM 1979 C CA . ALA A 1 248 ? -78.987 13.679 27.827 1.00 45.56 248 ALA A CA 1
ATOM 1980 C C . ALA A 1 248 ? -80.258 14.471 27.502 1.00 45.56 248 ALA A C 1
ATOM 1982 O O . ALA A 1 248 ? -81.191 14.515 28.304 1.00 45.56 248 ALA A O 1
ATOM 1983 N N . THR A 1 249 ? -80.291 15.104 26.334 1.00 45.03 249 THR A N 1
ATOM 1984 C CA . THR A 1 249 ? -81.551 15.547 25.744 1.00 45.03 249 THR A CA 1
ATOM 1985 C C . THR A 1 249 ? -82.164 14.334 25.063 1.00 45.03 249 THR A C 1
ATOM 1987 O O . THR A 1 249 ? -81.765 13.959 23.962 1.00 45.03 249 THR A O 1
ATOM 1990 N N . ASP A 1 250 ? -83.120 13.709 25.744 1.00 46.41 250 ASP A N 1
ATOM 1991 C CA . ASP A 1 250 ? -84.211 13.040 25.053 1.00 46.41 250 ASP A CA 1
ATOM 1992 C C . ASP A 1 250 ? -84.915 14.079 24.174 1.00 46.41 250 ASP A C 1
ATOM 1994 O O . ASP A 1 250 ? -85.176 15.194 24.629 1.00 46.41 250 ASP A O 1
ATOM 1998 N N . LEU A 1 251 ? -85.229 13.717 22.930 1.00 39.03 251 LEU A N 1
ATOM 1999 C CA . LEU A 1 251 ? -86.615 13.706 22.462 1.00 39.03 251 LEU A CA 1
ATOM 2000 C C . LEU A 1 251 ? -86.718 13.143 21.040 1.00 39.03 251 LEU A C 1
ATOM 2002 O O . LEU A 1 251 ? -86.112 13.619 20.084 1.00 39.03 251 LEU A O 1
ATOM 2006 N N . LEU A 1 252 ? -87.551 12.111 20.973 1.00 42.84 252 LEU A N 1
ATOM 2007 C CA . LEU A 1 252 ? -88.251 11.583 19.814 1.00 42.84 252 LEU A CA 1
ATOM 2008 C C . LEU A 1 252 ? -88.947 12.693 19.012 1.00 42.84 252 LEU A C 1
ATOM 2010 O O . LEU A 1 252 ? -89.661 13.506 19.606 1.00 42.84 252 LEU A O 1
ATOM 2014 N N . SER A 1 253 ? -88.830 12.646 17.681 1.00 45.78 253 SER A N 1
ATOM 2015 C CA . SER A 1 253 ? -89.919 12.599 16.675 1.00 45.78 253 SER A CA 1
ATOM 2016 C C . SER A 1 253 ? -89.334 12.754 15.274 1.00 45.78 253 SER A C 1
ATOM 2018 O O . SER A 1 253 ? -88.652 13.773 15.038 1.00 45.78 253 SER A O 1
#

Secondary structure (DSSP, 8-state):
-------------------------SS---S-HHHHHHHHHHHHHHTSTT-TT--EE--HHHHHHHHHHHHHHHHHTS---GGG----HHHHHHHHHHHHHHHHHHHHH-S--EESS-HHHHHHHHHHHHSS--HHHHHHHTTTPPP-S-EEEE--TT------SSS--HHHHHHHHHHHHHHHHHTT--EEEE-S-HHHHHHHHHHHHHHHHHHHH--PPPTT-----PPP------------PPP------

Foldseek 3Di:
DDDDDDDDDDDDDDPPPCPDPPPDDPDDDAPPLLQVLLVVLLVVQCPPPQFVQQDEAEQVLVVLVVVQLVVQCVVVVHHDALVSRDDDLVSLLVSQVVSLVSQVVRCVRGVDHRYSDHLLLSQLVCCVPVVHHDPSSVCSNPVVPPDDPEAEQEDLPPTDHDCPRNDDDSVVRVVSSVVVVVVCVVNVHHYDYQDDDSVSSNVVVVVVVVVSCVVVVDDDQPPPNPDDDDPDPDDPPPPPPDDDDDDDDDDDD

Organism: NCBI:txid2565934

Sequence (253 aa):
MTSRILQRMASSERRVYRGPYIRRDEGRHCATGTTTLATALVDHYRRAAGFESIVFVPEYGRQFIYELHAETEAALGRPVGPADLVWLPEHFARIARQQNALENAAALACPLVIADTDALATELWERRYLGSTSPETALFGTTELPRRDVYLVTDHAGVAFEKDGWRDGDHIRAQMTGWFIEELTRRGHSWVLLSGSHDERMRYAVRLIDALWARGSTFASPDWADRTRLPENTEVSRSTRRAVVPPATDLLS

InterPro domains:
  IPR027417 P-loop containing nucleoside triphosphate hydrolase [G3DSA:3.40.50.300] (27-204)
  IPR038727 NadR/Ttd14, AAA domain [PF13521] (32-201)